Protein AF-0000000075214439 (afdb_homodimer)

Radius of gyration: 19.11 Å; Cα contacts (8 Å, |Δi|>4): 548; chains: 2; bounding box: 38×52×42 Å

Nearest PDB structures (foldseek):
  7dy2-assembly2_J  TM=7.048E-01  e=1.558E-04  Synechococcus elongatus PCC 7942 = FACHB-805
  1xmv-assembly1_A  TM=7.400E-01  e=3.328E-04  Escherichia coli
  8wve-assembly1_A  TM=7.065E-01  e=7.109E-04  Synechococcus elongatus
  3cmv-assembly2_B  TM=7.548E-01  e=2.364E-03  unclassified
  6znq-assembly2_B  TM=3.795E-01  e=2.891E-01  Bacillus subtilis subsp. subtilis str. 168

Structure (mmCIF, N/CA/C/O backbone):
data_AF-0000000075214439-model_v1
#
loop_
_entity.id
_entity.type
_entity.pdbx_description
1 polymer 'Twitching motility protein PilT'
#
loop_
_atom_site.group_PDB
_atom_site.id
_atom_site.type_symbol
_atom_site.label_atom_id
_atom_site.label_alt_id
_atom_site.label_comp_id
_atom_site.label_asym_id
_atom_site.label_entity_id
_atom_site.label_seq_id
_atom_site.pdbx_PDB_ins_code
_atom_site.Cartn_x
_atom_site.Cartn_y
_atom_site.Cartn_z
_atom_site.occupancy
_atom_site.B_iso_or_equiv
_atom_site.auth_seq_id
_atom_site.auth_comp_id
_atom_site.auth_asym_id
_atom_site.auth_atom_id
_atom_site.pdbx_PDB_model_num
ATOM 1 N N . MET A 1 1 ? -5.5 16.359 -4.652 1 95.88 1 MET A N 1
ATOM 2 C CA . MET A 1 1 ? -4.906 17.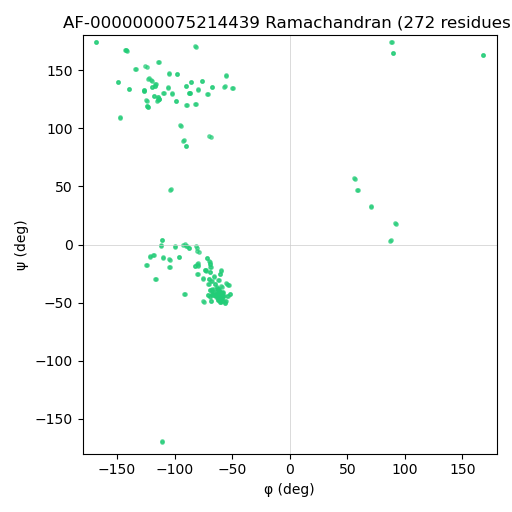516 -3.998 1 95.88 1 MET A CA 1
ATOM 3 C C . MET A 1 1 ? -3.924 17.094 -2.914 1 95.88 1 MET A C 1
ATOM 5 O O . MET A 1 1 ? -4.141 16.078 -2.236 1 95.88 1 MET A O 1
ATOM 9 N N . ILE A 1 2 ? -2.783 17.812 -2.844 1 98.75 2 ILE A N 1
ATOM 10 C CA . ILE A 1 2 ? -1.783 17.547 -1.813 1 98.75 2 ILE A CA 1
ATOM 11 C C . ILE A 1 2 ? -1.499 18.844 -1.038 1 98.75 2 ILE A C 1
ATOM 13 O O . ILE A 1 2 ? -1.108 19.844 -1.624 1 98.75 2 ILE A O 1
ATOM 17 N N . LYS A 1 3 ? -1.679 18.734 0.27 1 98.75 3 LYS A N 1
ATOM 18 C CA . LYS A 1 3 ? -1.418 19.891 1.129 1 98.75 3 LYS A CA 1
ATOM 19 C C . LYS A 1 3 ? -0.335 19.578 2.158 1 98.75 3 LYS A C 1
ATOM 21 O O . LYS A 1 3 ? -0.311 18.484 2.727 1 98.75 3 LYS A O 1
ATOM 26 N N . LEU A 1 4 ? 0.495 20.531 2.404 1 98.69 4 LEU A N 1
ATOM 27 C CA . LEU A 1 4 ? 1.59 20.391 3.359 1 98.69 4 LEU A CA 1
ATOM 28 C C . LEU A 1 4 ? 1.399 21.328 4.547 1 98.69 4 LEU A C 1
ATOM 30 O O . LEU A 1 4 ? 1.165 22.516 4.367 1 98.69 4 LEU A O 1
ATOM 34 N N . ILE A 1 5 ? 1.438 20.828 5.699 1 98.56 5 ILE A N 1
ATOM 35 C CA . ILE A 1 5 ? 1.562 21.594 6.934 1 98.56 5 ILE A CA 1
ATOM 36 C C . ILE A 1 5 ? 3.031 21.672 7.348 1 98.56 5 ILE A C 1
ATOM 38 O O . ILE A 1 5 ? 3.572 20.719 7.922 1 98.56 5 ILE A O 1
ATOM 42 N N . ILE A 1 6 ? 3.643 22.797 7.094 1 98.38 6 ILE A N 1
ATOM 43 C CA . ILE A 1 6 ? 5.086 22.969 7.219 1 98.38 6 ILE A CA 1
ATOM 44 C C . ILE A 1 6 ? 5.398 23.781 8.469 1 98.38 6 ILE A C 1
ATOM 46 O O . ILE A 1 6 ? 4.762 24.812 8.727 1 98.38 6 ILE A O 1
ATOM 50 N N . GLY A 1 7 ? 6.387 23.312 9.203 1 97.75 7 GLY A N 1
ATOM 51 C CA . GLY A 1 7 ? 6.855 24.047 10.367 1 97.75 7 GLY A CA 1
ATOM 52 C C . GLY A 1 7 ? 7.789 23.234 11.242 1 97.75 7 GLY A C 1
ATOM 53 O O . GLY A 1 7 ? 7.785 22 11.203 1 97.75 7 GLY A O 1
ATOM 54 N N . ASN A 1 8 ? 8.5 23.875 12.078 1 96.25 8 ASN A N 1
ATOM 55 C CA . ASN A 1 8 ? 9.43 23.203 12.977 1 96.25 8 ASN A CA 1
ATOM 56 C C . ASN A 1 8 ? 8.719 22.656 14.211 1 96.25 8 ASN A C 1
ATOM 58 O O . ASN A 1 8 ? 7.5 22.781 14.344 1 96.25 8 ASN A O 1
ATOM 62 N N . LYS A 1 9 ? 9.586 21.859 14.906 1 93.75 9 LYS A N 1
ATOM 63 C CA . LYS A 1 9 ? 9.062 21.297 16.156 1 93.75 9 LYS A CA 1
ATOM 64 C C . LYS A 1 9 ? 8.422 22.375 17.016 1 93.75 9 LYS A C 1
ATOM 66 O O . LYS A 1 9 ? 8.992 23.469 17.188 1 93.75 9 LYS A O 1
ATOM 71 N N . GLY A 1 10 ? 7.277 22.047 17.516 1 94.81 10 GLY A N 1
ATOM 72 C CA . GLY A 1 10 ? 6.605 22.984 18.391 1 94.81 10 GLY A CA 1
ATOM 73 C C . GLY A 1 10 ? 5.727 23.984 17.656 1 94.81 10 GLY A C 1
ATOM 74 O O . GLY A 1 10 ? 5.02 24.781 18.281 1 94.81 10 GLY A O 1
ATOM 75 N N . ALA A 1 11 ? 5.547 23.953 16.375 1 95.69 11 ALA A N 1
ATOM 76 C CA . ALA A 1 11 ? 4.82 24.938 15.562 1 95.69 11 ALA A CA 1
ATOM 77 C C . ALA A 1 11 ? 3.334 24.594 15.5 1 95.69 11 ALA A C 1
ATOM 79 O O . ALA A 1 11 ? 2.559 25.281 14.836 1 95.69 11 ALA A O 1
ATOM 80 N N . GLY A 1 12 ? 2.926 23.453 16.125 1 96.69 12 GLY A N 1
ATOM 81 C CA . GLY A 1 12 ? 1.514 23.109 16.188 1 96.69 12 GLY A CA 1
ATOM 82 C C . GLY A 1 12 ? 1.051 22.25 15.039 1 96.69 12 GLY A C 1
ATOM 83 O O . GLY A 1 12 ? -0.145 22.172 14.75 1 96.69 12 GLY A O 1
ATOM 84 N N . LYS A 1 13 ? 1.888 21.625 14.352 1 97.44 13 LYS A N 1
ATOM 85 C CA . LYS A 1 13 ? 1.558 20.812 13.172 1 97.44 13 LYS A CA 1
ATOM 86 C C . LYS A 1 13 ? 0.641 19.656 13.539 1 97.44 13 LYS A C 1
ATOM 88 O O . LYS A 1 13 ? -0.348 19.391 12.852 1 97.44 13 LYS A O 1
ATOM 93 N N . THR A 1 14 ? 1.013 18.938 14.609 1 96.38 14 THR A N 1
ATOM 94 C CA . THR A 1 14 ? 0.236 17.781 15.039 1 96.38 14 THR A CA 1
ATOM 95 C C . THR A 1 14 ? -1.191 18.188 15.398 1 96.38 14 THR A C 1
ATOM 97 O O . THR A 1 14 ? -2.15 17.531 14.984 1 96.38 14 THR A O 1
ATOM 100 N N . LYS A 1 15 ? -1.336 19.234 16.125 1 97.38 15 LYS A N 1
ATOM 101 C CA . LYS A 1 15 ? -2.666 19.719 16.484 1 97.38 15 LYS A CA 1
ATOM 102 C C . LYS A 1 15 ? -3.469 20.062 15.234 1 97.38 15 LYS A C 1
ATOM 104 O O . LYS A 1 15 ? -4.652 19.734 15.133 1 97.38 15 LYS A O 1
ATOM 109 N N . LYS A 1 16 ? -2.881 20.766 14.344 1 97.88 16 LYS A N 1
ATOM 110 C CA . LYS A 1 16 ? -3.539 21.125 13.094 1 97.88 16 LYS A CA 1
ATOM 111 C C . LYS A 1 16 ? -3.988 19.875 12.336 1 97.88 16 LYS A C 1
ATOM 113 O O . LYS A 1 16 ? -5.098 19.828 11.797 1 97.88 16 LYS A O 1
ATOM 118 N N . LEU A 1 17 ? -3.148 18.891 12.258 1 98.31 17 LEU A N 1
ATOM 119 C CA . LEU A 1 17 ? -3.494 17.656 11.57 1 98.31 17 LEU A CA 1
ATOM 120 C C . LEU A 1 17 ? -4.676 16.969 12.242 1 98.31 17 LEU A C 1
ATOM 122 O O . LEU A 1 17 ? -5.602 16.516 11.57 1 98.31 17 LEU A O 1
ATOM 126 N N . ILE A 1 18 ? -4.652 16.953 13.562 1 98.06 18 ILE A N 1
ATOM 127 C CA . ILE A 1 18 ? -5.742 16.344 14.32 1 98.06 18 ILE A CA 1
ATOM 128 C C . ILE A 1 18 ? -7.059 17.031 13.992 1 98.06 18 ILE A C 1
ATOM 130 O O . ILE A 1 18 ? -8.062 16.391 13.711 1 98.06 18 ILE A O 1
ATOM 134 N N . ASP A 1 19 ? -7.023 18.297 13.992 1 98.31 19 ASP A N 1
ATOM 135 C CA . ASP A 1 19 ? -8.219 19.062 13.664 1 98.31 19 ASP A CA 1
ATOM 136 C C . ASP A 1 19 ? -8.703 18.766 12.25 1 98.31 19 ASP A C 1
ATOM 138 O O . ASP A 1 19 ? -9.906 18.656 12.008 1 98.31 19 ASP A O 1
ATOM 142 N N . LEU A 1 20 ? -7.801 18.641 11.367 1 97.94 20 LEU A N 1
ATOM 143 C CA . LEU A 1 20 ? -8.141 18.344 9.984 1 97.94 20 LEU A CA 1
ATOM 144 C C . LEU A 1 20 ? -8.75 16.953 9.852 1 97.94 20 LEU A C 1
ATOM 146 O O . LEU A 1 20 ? -9.734 16.781 9.125 1 97.94 20 LEU A O 1
ATOM 150 N N . VAL A 1 21 ? -8.18 15.945 10.539 1 98.19 21 VAL A N 1
ATOM 151 C CA . VAL A 1 21 ? -8.734 14.594 10.523 1 98.19 21 VAL A CA 1
ATOM 152 C C . VAL A 1 21 ? -10.188 14.625 10.984 1 98.19 21 VAL A C 1
ATOM 154 O O . VAL A 1 21 ? -11.07 14.102 10.297 1 98.19 21 VAL A O 1
ATOM 157 N N . ASN A 1 22 ? -10.375 15.305 12.086 1 98.12 22 ASN A N 1
ATOM 158 C CA . ASN A 1 22 ? -11.719 15.344 12.656 1 98.12 22 ASN A CA 1
ATOM 159 C C . ASN A 1 22 ? -12.68 16.109 11.758 1 98.12 22 ASN A C 1
ATOM 161 O O . ASN A 1 22 ? -13.844 15.719 11.602 1 98.12 22 ASN A O 1
ATOM 165 N N . SER A 1 23 ? -12.234 17.141 11.172 1 98.12 23 SER A N 1
ATOM 166 C CA . SER A 1 23 ? -13.039 17.906 10.219 1 98.12 23 SER A CA 1
ATOM 167 C C . SER A 1 23 ? -13.398 17.062 9.008 1 98.12 23 SER A C 1
ATOM 169 O O . SER A 1 23 ? -14.539 17.078 8.539 1 98.12 23 SER A O 1
ATOM 171 N N . CYS A 1 24 ? -12.406 16.297 8.43 1 97.38 24 CYS A N 1
ATOM 172 C CA . CYS A 1 24 ? -12.664 15.422 7.285 1 97.38 24 CYS A CA 1
ATOM 173 C C . CYS A 1 24 ? -13.719 14.375 7.625 1 97.38 24 CYS A C 1
ATOM 175 O O . CYS A 1 24 ? -14.594 14.086 6.809 1 97.38 24 CYS A O 1
ATOM 177 N N . VAL A 1 25 ? -13.633 13.812 8.805 1 97.56 25 VAL A N 1
ATOM 178 C CA . VAL A 1 25 ? -14.578 12.797 9.258 1 97.56 25 VAL A CA 1
ATOM 179 C C . VAL A 1 25 ? -15.992 13.375 9.25 1 97.56 25 VAL A C 1
ATOM 181 O O . VAL A 1 25 ? -16.938 12.703 8.852 1 97.56 25 VAL A O 1
ATOM 184 N N . GLU A 1 26 ? -16.094 14.594 9.586 1 97.19 26 GLU A N 1
ATOM 185 C CA . GLU A 1 26 ? -17.406 15.25 9.695 1 97.19 26 GLU A CA 1
ATOM 186 C C . GLU A 1 26 ? -17.938 15.656 8.328 1 97.19 26 GLU A C 1
ATOM 188 O O . GLU A 1 26 ? -19.141 15.711 8.117 1 97.19 26 GLU A O 1
ATOM 193 N N . ASN A 1 27 ? -17.109 15.852 7.457 1 96.94 27 ASN A N 1
ATOM 194 C CA . ASN A 1 27 ? -17.547 16.547 6.25 1 96.94 27 ASN A CA 1
ATOM 195 C C . ASN A 1 27 ? -17.391 15.664 5.012 1 96.94 27 ASN A C 1
ATOM 197 O O . ASN A 1 27 ? -17.781 16.062 3.912 1 96.94 27 ASN A O 1
ATOM 201 N N . SER A 1 28 ? -16.75 14.516 5.117 1 92.19 28 SER A N 1
ATOM 202 C CA . SER A 1 28 ? -16.547 13.617 3.984 1 92.19 28 SER A CA 1
ATOM 203 C C . SER A 1 28 ? -17.484 12.414 4.062 1 92.19 28 SER A C 1
ATOM 205 O O . SER A 1 28 ? -17.797 11.938 5.156 1 92.19 28 SER A O 1
ATOM 207 N N . ASP A 1 29 ? -17.891 11.922 2.93 1 93.25 29 ASP A N 1
ATOM 208 C CA . ASP A 1 29 ? -18.734 10.727 2.861 1 93.25 29 ASP A CA 1
ATOM 209 C C . ASP A 1 29 ? -17.891 9.469 2.715 1 93.25 29 ASP A C 1
ATOM 211 O O . ASP A 1 29 ? -18.422 8.359 2.635 1 93.25 29 ASP A O 1
ATOM 215 N N . GLY A 1 30 ? -16.672 9.672 2.676 1 96.44 30 GLY A N 1
ATOM 216 C CA . GLY A 1 30 ? -15.812 8.523 2.451 1 96.44 30 GLY A CA 1
ATOM 217 C C . GLY A 1 30 ? -14.992 8.148 3.672 1 96.44 30 GLY A C 1
ATOM 218 O O . GLY A 1 30 ? -15.312 8.555 4.789 1 96.44 30 GLY A O 1
ATOM 219 N N . ASN A 1 31 ? -14.039 7.266 3.506 1 97.62 31 ASN A N 1
ATOM 220 C CA . ASN A 1 31 ? -13.164 6.785 4.574 1 97.62 31 ASN A CA 1
ATOM 221 C C . ASN A 1 31 ? -11.953 7.695 4.754 1 97.62 31 ASN A C 1
ATOM 223 O O . ASN A 1 31 ? -11.273 8.031 3.785 1 97.62 31 ASN A O 1
ATOM 227 N N . ILE A 1 32 ? -11.742 8.047 6.016 1 98.56 32 ILE A N 1
ATOM 228 C CA . ILE A 1 32 ? -10.602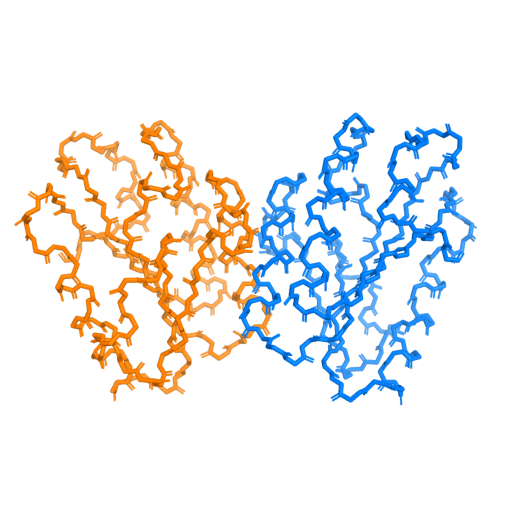 8.883 6.383 1 98.56 32 ILE A CA 1
ATOM 229 C C . ILE A 1 32 ? -9.508 8.016 7.004 1 98.56 32 ILE A C 1
ATOM 231 O O . ILE A 1 32 ? -9.781 7.203 7.895 1 98.56 32 ILE A O 1
ATOM 235 N N . VAL A 1 33 ? -8.297 8.172 6.504 1 98.62 33 VAL A N 1
ATOM 236 C CA . VAL A 1 33 ? -7.164 7.418 7.035 1 98.62 33 VAL A CA 1
ATOM 237 C C . VAL A 1 33 ? -6.133 8.375 7.621 1 98.62 33 VAL A C 1
ATOM 239 O O . VAL A 1 33 ? -5.762 9.367 6.98 1 98.62 33 VAL A O 1
ATOM 242 N N . CYS A 1 34 ? -5.75 8.148 8.789 1 98.62 34 CYS A N 1
ATOM 243 C CA . CYS A 1 34 ? -4.652 8.852 9.438 1 98.62 34 CYS A CA 1
ATOM 244 C C . CYS A 1 34 ? -3.449 7.93 9.625 1 98.62 34 CYS A C 1
ATOM 246 O O . CYS A 1 34 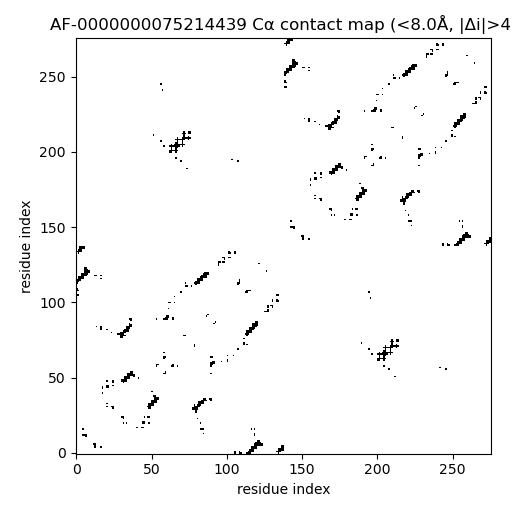? -3.586 6.816 10.133 1 98.62 34 CYS A O 1
ATOM 248 N N . ILE A 1 35 ? -2.277 8.398 9.211 1 98.69 35 ILE A N 1
ATOM 249 C CA . ILE A 1 35 ? -1.066 7.59 9.266 1 98.69 35 ILE A CA 1
ATOM 250 C C . ILE A 1 35 ? -0.026 8.273 10.148 1 98.69 35 ILE A C 1
ATOM 252 O O . ILE A 1 35 ? 0.192 9.484 10.039 1 98.69 35 ILE A O 1
ATOM 256 N N . GLU A 1 36 ? 0.577 7.551 10.945 1 97.62 36 GLU A N 1
ATOM 257 C CA . GLU A 1 36 ? 1.671 8.008 11.797 1 97.62 36 GLU A CA 1
ATOM 258 C C . GLU A 1 36 ? 2.744 6.934 11.938 1 97.62 36 GLU A C 1
ATOM 260 O O . GLU A 1 36 ? 2.537 5.785 11.539 1 97.62 36 GLU A O 1
ATOM 265 N N . LYS A 1 37 ? 3.895 7.297 12.461 1 95.25 37 LYS A N 1
ATOM 266 C CA . LYS A 1 37 ? 4.957 6.316 12.664 1 95.25 37 LYS A CA 1
ATOM 267 C C . LYS A 1 37 ? 4.648 5.414 13.859 1 95.25 37 LYS A C 1
ATOM 269 O O . LYS A 1 37 ? 4.719 4.191 13.75 1 95.25 37 LYS A O 1
ATOM 274 N N . GLU A 1 38 ? 4.293 6.012 14.984 1 90.62 38 GLU A N 1
ATOM 275 C CA . GLU A 1 38 ? 3.889 5.352 16.219 1 90.62 38 GLU A CA 1
ATOM 276 C C . GLU A 1 38 ? 2.514 5.828 16.672 1 90.62 38 GLU A C 1
ATOM 278 O O . GLU A 1 38 ? 2.08 6.926 16.312 1 90.62 38 GLU A O 1
ATOM 283 N N . PRO A 1 39 ? 1.856 4.906 17.391 1 88.81 39 PRO A N 1
ATOM 284 C CA . PRO A 1 39 ? 0.489 5.246 17.797 1 88.81 39 PRO A CA 1
ATOM 285 C C . PRO A 1 39 ? 0.438 6.367 18.828 1 88.81 39 PRO A C 1
ATOM 287 O O . PRO A 1 39 ? 0.483 6.098 20.031 1 88.81 39 PRO A O 1
ATOM 290 N N . LYS A 1 40 ? 0.314 7.523 18.469 1 90.81 40 LYS A N 1
ATOM 291 C CA . LYS A 1 40 ? 0.322 8.648 19.406 1 90.81 40 LYS A CA 1
ATOM 292 C C . LYS A 1 40 ? -0.973 9.445 19.312 1 90.81 40 LYS A C 1
ATOM 294 O O . LYS A 1 40 ? -1.267 10.266 20.188 1 90.81 40 LYS A O 1
ATOM 299 N N . LEU A 1 41 ? -1.763 9.172 18.328 1 93.69 41 LEU A N 1
ATOM 300 C CA . LEU A 1 41 ? -2.906 10.047 18.078 1 93.69 41 LEU A CA 1
ATOM 301 C C . LEU A 1 41 ? -4.215 9.328 18.406 1 93.69 41 LEU A C 1
ATOM 303 O O . LEU A 1 41 ? -5.297 9.883 18.188 1 93.69 41 LEU A O 1
ATOM 307 N N . THR A 1 42 ? -4.211 8.141 18.906 1 89.88 42 THR A N 1
ATOM 308 C CA . THR A 1 42 ? -5.348 7.242 19.094 1 89.88 42 THR A CA 1
ATOM 309 C C . THR A 1 42 ? -6.465 7.938 19.859 1 89.88 42 THR A C 1
ATOM 311 O O . THR A 1 42 ? -7.637 7.844 19.484 1 89.88 42 THR A O 1
ATOM 314 N N . TYR A 1 43 ? -6.105 8.742 20.734 1 93.5 43 TYR A N 1
ATOM 315 C CA . TYR A 1 43 ? -7.113 9.336 21.609 1 93.5 43 TYR A CA 1
ATOM 316 C C . TYR A 1 43 ? -7.473 10.742 21.125 1 93.5 43 TYR A C 1
ATOM 318 O O . TYR A 1 43 ? -8.383 11.375 21.672 1 93.5 43 TYR A O 1
ATOM 326 N N . ASP A 1 44 ? -6.852 11.172 20.109 1 96.44 44 ASP A N 1
ATOM 327 C CA . ASP A 1 44 ? -7.02 12.555 19.672 1 96.44 44 ASP A CA 1
ATOM 328 C C . ASP A 1 44 ? -7.906 12.641 18.438 1 96.44 44 ASP A C 1
ATOM 330 O O . ASP A 1 44 ? -8.445 13.703 18.125 1 96.44 44 ASP A O 1
ATOM 334 N N . ILE A 1 45 ? -8.008 11.484 17.766 1 96.56 45 ILE A N 1
ATOM 335 C CA . ILE A 1 45 ? -8.766 11.555 16.516 1 96.56 45 ILE A CA 1
ATOM 336 C C . ILE A 1 45 ? -10.047 10.734 16.641 1 96.56 45 ILE A C 1
ATOM 338 O O . ILE A 1 45 ? -10.141 9.836 17.484 1 96.56 45 ILE A O 1
ATOM 342 N N . SER A 1 46 ? -11.039 11.055 15.836 1 96.25 46 SER A N 1
ATOM 343 C CA . SER A 1 46 ? -12.312 10.336 15.781 1 96.25 46 SER A CA 1
ATOM 344 C C . SER A 1 46 ? -12.102 8.852 15.523 1 96.25 46 SER A C 1
ATOM 346 O O . SER A 1 46 ? -11.258 8.469 14.711 1 96.25 46 SER A O 1
ATOM 348 N N . SER A 1 47 ? -12.938 8.031 16.109 1 95.19 47 SER A N 1
ATOM 349 C CA . SER A 1 47 ? -12.875 6.586 15.922 1 95.19 47 SER A CA 1
ATOM 350 C C . SER A 1 47 ? -13.336 6.191 14.523 1 95.19 47 SER A C 1
ATOM 352 O O . SER A 1 47 ? -13.125 5.055 14.086 1 95.19 47 SER A O 1
ATOM 354 N N . LYS A 1 48 ? -13.906 7.152 13.867 1 96.38 48 LYS A N 1
ATOM 355 C CA . LYS A 1 48 ? -14.383 6.883 12.516 1 96.38 48 LYS A CA 1
ATOM 356 C C . LYS A 1 48 ? -13.234 6.949 11.508 1 96.38 48 LYS A C 1
ATOM 358 O O . LYS A 1 48 ? -13.383 6.516 10.367 1 96.38 48 LYS A O 1
ATOM 363 N N . ALA A 1 49 ? -12.164 7.523 11.898 1 97.38 49 ALA A N 1
ATOM 364 C CA . ALA A 1 49 ? -10.969 7.504 11.055 1 97.38 49 ALA A CA 1
ATOM 365 C C . ALA A 1 49 ? -10.156 6.23 11.289 1 97.38 49 ALA A C 1
ATOM 367 O O . ALA A 1 49 ? -10.062 5.746 12.422 1 97.38 49 ALA A O 1
ATOM 368 N N . ARG A 1 50 ? -9.68 5.727 10.297 1 96.94 50 ARG A N 1
ATOM 369 C CA . ARG A 1 50 ? -8.758 4.605 10.445 1 96.94 50 ARG A CA 1
ATOM 370 C C . ARG A 1 50 ? -7.352 5.094 10.758 1 96.94 50 ARG A C 1
ATOM 372 O O . ARG A 1 50 ? -6.773 5.875 10 1 96.94 50 ARG A O 1
ATOM 379 N N . LEU A 1 51 ? -6.879 4.652 11.867 1 97.19 51 LEU A N 1
ATOM 380 C CA . LEU A 1 51 ? -5.531 5.012 12.281 1 97.19 51 LEU A CA 1
ATOM 381 C C . LEU A 1 51 ? -4.543 3.898 11.961 1 97.19 51 LEU A C 1
ATOM 383 O O . LEU A 1 51 ? -4.73 2.754 12.383 1 97.19 51 LEU A O 1
ATOM 387 N N . LEU A 1 52 ? -3.475 4.23 11.188 1 97.44 52 LEU A N 1
ATOM 388 C CA . LEU A 1 52 ? -2.471 3.252 10.781 1 97.44 52 LEU A CA 1
ATOM 389 C C . LEU A 1 52 ? -1.079 3.682 11.234 1 97.44 52 LEU A C 1
ATOM 391 O O . LEU A 1 52 ? -0.737 4.863 11.172 1 97.44 52 LEU A O 1
ATOM 395 N N . GLU A 1 53 ? -0.294 2.689 11.617 1 96.88 53 GLU A N 1
ATOM 396 C CA . GLU A 1 53 ? 1.084 2.922 12.039 1 96.88 53 GLU A CA 1
ATOM 397 C C . GLU A 1 53 ? 2.072 2.275 11.078 1 96.88 53 GLU A C 1
ATOM 399 O O . GLU A 1 53 ? 2.064 1.055 10.898 1 96.88 53 GLU A O 1
ATOM 404 N N . THR A 1 54 ? 3.018 3.043 10.539 1 97.69 54 THR A N 1
ATOM 405 C CA . THR A 1 54 ? 3.928 2.531 9.523 1 97.69 54 THR A CA 1
ATOM 406 C C . THR A 1 54 ? 4.902 1.525 10.125 1 97.69 54 THR A C 1
ATOM 408 O O . THR A 1 54 ? 5.312 0.572 9.453 1 97.69 54 THR A O 1
ATOM 411 N N . GLU A 1 55 ? 5.223 1.684 11.375 1 95.62 55 GLU A N 1
ATOM 412 C CA . GLU A 1 55 ? 6.156 0.771 12.031 1 95.62 55 GLU A CA 1
ATOM 413 C C . GLU A 1 55 ? 5.578 -0.64 12.117 1 95.62 55 GLU A C 1
ATOM 415 O O . GLU A 1 55 ? 6.312 -1.623 12 1 95.62 55 GLU A O 1
ATOM 420 N N . THR A 1 56 ? 4.309 -0.757 12.281 1 94.88 56 THR A N 1
ATOM 421 C CA . THR A 1 56 ? 3.635 -2.051 12.344 1 94.88 56 THR A CA 1
ATOM 422 C C . THR A 1 56 ? 3.832 -2.828 11.047 1 94.88 56 THR A C 1
ATOM 424 O O . THR A 1 56 ? 3.916 -4.059 11.062 1 94.88 56 THR A O 1
ATOM 427 N N . TYR A 1 57 ? 4.066 -2.125 9.992 1 96.75 57 TYR A N 1
ATOM 428 C CA . TYR A 1 57 ? 4.137 -2.756 8.68 1 96.75 57 TYR A CA 1
ATOM 429 C C . TYR A 1 57 ? 5.559 -2.715 8.133 1 96.75 57 TYR A C 1
ATOM 431 O O . TYR A 1 57 ? 5.797 -3.092 6.98 1 96.75 57 TYR A O 1
ATOM 439 N N . GLY A 1 58 ? 6.453 -2.131 8.875 1 96.5 58 GLY A N 1
ATOM 440 C CA . GLY A 1 58 ? 7.832 -2.055 8.414 1 96.5 58 GLY A CA 1
ATOM 441 C C . GLY A 1 58 ? 8.023 -1.099 7.254 1 96.5 58 GLY A C 1
ATOM 442 O O . GLY A 1 58 ? 8.828 -1.356 6.359 1 96.5 58 GLY A O 1
ATOM 443 N N . ILE A 1 59 ? 7.254 -0.057 7.207 1 98.12 59 ILE A N 1
ATOM 444 C CA . ILE A 1 59 ? 7.316 0.911 6.117 1 98.12 59 ILE A CA 1
ATOM 445 C C . ILE A 1 59 ? 8.328 2.006 6.457 1 98.12 59 ILE A C 1
ATOM 447 O O . ILE A 1 59 ? 8.156 2.729 7.445 1 98.12 59 ILE A O 1
ATOM 451 N N . ASN A 1 60 ? 9.312 2.107 5.621 1 96.88 60 ASN A N 1
ATOM 452 C CA . ASN A 1 60 ? 10.32 3.152 5.758 1 96.88 60 ASN A CA 1
ATOM 453 C C . ASN A 1 60 ? 10.883 3.568 4.402 1 96.88 60 ASN A C 1
ATOM 455 O O . ASN A 1 60 ? 11.07 2.729 3.52 1 96.88 60 ASN A O 1
ATOM 459 N N . GLY A 1 61 ? 11.086 4.891 4.285 1 97.38 61 GLY A N 1
ATOM 460 C CA . GLY A 1 61 ? 11.625 5.414 3.041 1 97.38 61 GLY A CA 1
ATOM 461 C C . GLY A 1 61 ? 10.555 5.777 2.031 1 97.38 61 GLY A C 1
ATOM 462 O O . GLY A 1 61 ? 9.414 5.324 2.141 1 97.38 61 GLY A O 1
ATOM 463 N N . HIS A 1 62 ? 10.992 6.543 1.03 1 97.81 62 HIS A N 1
ATOM 464 C CA . HIS A 1 62 ? 10.047 7.156 0.099 1 97.81 62 HIS A CA 1
ATOM 465 C C . HIS A 1 62 ? 9.352 6.102 -0.756 1 97.81 62 HIS A C 1
ATOM 467 O O . HIS A 1 62 ? 8.133 6.145 -0.929 1 97.81 62 HIS A O 1
ATOM 473 N N . LYS A 1 63 ? 10.102 5.113 -1.248 1 97.5 63 LYS A N 1
ATOM 474 C CA . LYS A 1 63 ? 9.531 4.141 -2.18 1 97.5 63 LYS A CA 1
ATOM 475 C C . LYS A 1 63 ? 8.508 3.25 -1.49 1 97.5 63 LYS A C 1
ATOM 477 O O . LYS A 1 63 ? 7.391 3.086 -1.983 1 97.5 63 LYS A O 1
ATOM 482 N N . ALA A 1 64 ? 8.938 2.721 -0.325 1 98.31 64 ALA A N 1
ATOM 483 C CA . ALA A 1 64 ? 8.016 1.858 0.415 1 98.31 64 ALA A CA 1
ATOM 484 C C . ALA A 1 64 ? 6.777 2.627 0.856 1 98.31 64 ALA A C 1
ATOM 486 O O . ALA A 1 64 ? 5.664 2.1 0.812 1 98.31 64 ALA A O 1
ATOM 487 N N . PHE A 1 65 ? 6.973 3.852 1.213 1 98.88 65 PHE A N 1
ATOM 488 C CA . PHE A 1 65 ? 5.855 4.656 1.698 1 98.88 65 PHE A CA 1
ATOM 489 C C . PHE A 1 65 ? 4.906 5.004 0.559 1 98.88 65 PHE A C 1
ATOM 491 O O . PHE A 1 65 ? 3.686 4.941 0.722 1 98.88 65 PHE A O 1
ATOM 498 N N . TYR A 1 66 ? 5.484 5.375 -0.539 1 98.81 66 TYR A N 1
ATOM 499 C CA . TYR A 1 66 ? 4.617 5.594 -1.69 1 98.81 66 TYR A CA 1
ATOM 500 C C . TYR A 1 66 ? 3.787 4.355 -1.995 1 98.81 66 TYR A C 1
ATOM 502 O O . TYR A 1 66 ? 2.572 4.445 -2.193 1 98.81 66 TYR A O 1
ATOM 510 N N . GLY A 1 67 ? 4.465 3.227 -2.086 1 98.81 67 GLY A N 1
ATOM 511 C CA . GLY A 1 67 ? 3.732 1.989 -2.299 1 98.81 67 GLY A CA 1
ATOM 512 C C . GLY A 1 67 ? 2.605 1.784 -1.304 1 98.81 67 GLY A C 1
ATOM 513 O O . GLY A 1 67 ? 1.504 1.379 -1.68 1 98.81 67 GLY A O 1
ATOM 514 N N . PHE A 1 68 ? 2.891 2.082 -0.058 1 98.88 68 PHE A N 1
ATOM 515 C CA . PHE A 1 68 ? 1.923 1.917 1.021 1 98.88 68 PHE A CA 1
ATOM 516 C C . PHE A 1 68 ? 0.687 2.775 0.776 1 98.88 68 PHE A C 1
ATOM 518 O O . PHE A 1 68 ? -0.441 2.283 0.853 1 98.88 68 PHE A O 1
ATOM 525 N N . LEU A 1 69 ? 0.902 3.988 0.431 1 98.88 69 LEU A N 1
ATOM 526 C CA . LEU A 1 69 ? -0.201 4.902 0.154 1 98.88 69 LEU A CA 1
ATOM 527 C C . LEU A 1 69 ? -0.986 4.449 -1.072 1 98.88 69 LEU A C 1
ATOM 529 O O . LEU A 1 69 ? -2.219 4.461 -1.063 1 98.88 69 LEU A O 1
ATOM 533 N N . ALA A 1 70 ? -0.249 4.043 -2.104 1 98.75 70 ALA A N 1
ATOM 534 C CA . ALA A 1 70 ? -0.902 3.543 -3.311 1 98.75 70 ALA A CA 1
ATOM 535 C C . ALA A 1 70 ? -1.726 2.293 -3.012 1 98.75 70 ALA A C 1
ATOM 537 O O . ALA A 1 70 ? -2.826 2.125 -3.541 1 98.75 70 ALA A O 1
ATOM 538 N N . GLY A 1 71 ? -1.212 1.428 -2.141 1 98.75 71 GLY A N 1
ATOM 539 C CA . GLY A 1 71 ? -1.943 0.239 -1.729 1 98.75 71 GLY A CA 1
ATOM 540 C C . GLY A 1 71 ? -3.236 0.556 -1.001 1 98.75 71 GLY A C 1
ATOM 541 O O . GLY A 1 71 ? -4.266 -0.074 -1.251 1 98.75 71 GLY A O 1
ATOM 542 N N . ILE A 1 72 ? -3.178 1.489 -0.119 1 98.62 72 ILE A N 1
ATOM 543 C CA . ILE A 1 72 ? -4.367 1.91 0.609 1 98.62 72 ILE A CA 1
ATOM 544 C C . ILE A 1 72 ? -5.426 2.404 -0.374 1 98.62 72 ILE A C 1
ATOM 546 O O . ILE A 1 72 ? -6.59 2.002 -0.299 1 98.62 72 ILE A O 1
ATOM 550 N N . CYS A 1 73 ? -5.043 3.205 -1.349 1 98.25 73 CYS A N 1
ATOM 551 C CA . CYS A 1 73 ? -5.965 3.742 -2.342 1 98.25 73 CYS A CA 1
ATOM 552 C C . CYS A 1 73 ? -6.535 2.631 -3.215 1 98.25 73 CYS A C 1
ATOM 554 O O . CYS A 1 73 ? -7.73 2.617 -3.51 1 98.25 73 CYS A O 1
ATOM 556 N N . ALA A 1 74 ? -5.703 1.718 -3.605 1 97.31 74 ALA A N 1
ATOM 557 C CA . ALA A 1 74 ? -6.109 0.636 -4.5 1 97.31 74 ALA A CA 1
ATOM 558 C C . ALA A 1 74 ? -7.027 -0.35 -3.783 1 97.31 74 ALA A C 1
ATOM 560 O O . ALA A 1 74 ? -7.961 -0.891 -4.387 1 97.31 74 ALA A O 1
ATOM 561 N N . GLY A 1 75 ? -6.793 -0.545 -2.488 1 95.88 75 GLY A N 1
ATOM 562 C CA . GLY A 1 75 ? -7.496 -1.566 -1.73 1 95.88 75 GLY A CA 1
ATOM 563 C C . GLY A 1 75 ? -8.867 -1.116 -1.253 1 95.88 75 GLY A C 1
ATOM 564 O O . GLY A 1 75 ? -9.695 -1.94 -0.86 1 95.88 75 GLY A O 1
ATOM 565 N N . ASN A 1 76 ? -9.086 0.146 -1.234 1 95 76 ASN A N 1
ATOM 566 C CA . ASN A 1 76 ? -10.344 0.719 -0.759 1 95 76 ASN A CA 1
ATOM 567 C C . ASN A 1 76 ? -10.695 1.998 -1.514 1 95 76 ASN A C 1
ATOM 569 O O . ASN A 1 76 ? -10.164 3.068 -1.215 1 95 76 ASN A O 1
ATOM 573 N N . TYR A 1 77 ? -11.664 1.912 -2.311 1 94.31 77 TYR A N 1
ATOM 574 C CA . TYR A 1 77 ? -12.023 3.025 -3.184 1 94.31 77 TYR A CA 1
ATOM 575 C C . TYR A 1 77 ? -12.812 4.082 -2.424 1 94.31 77 TYR A C 1
ATOM 577 O O . TYR A 1 77 ? -13.07 5.172 -2.945 1 94.31 77 TYR A O 1
ATOM 585 N N . ASP A 1 78 ? -13.148 3.785 -1.184 1 96.19 78 ASP A N 1
ATOM 586 C CA . ASP A 1 78 ? -13.945 4.73 -0.405 1 96.19 78 ASP A CA 1
ATOM 587 C C . ASP A 1 78 ? -13.047 5.707 0.355 1 96.19 78 ASP A C 1
ATOM 589 O O . ASP A 1 78 ? -13.539 6.617 1.022 1 96.19 78 ASP A O 1
ATOM 593 N N . VAL A 1 79 ? -11.805 5.527 0.215 1 97.81 79 VAL A N 1
ATOM 594 C CA . VAL A 1 79 ? -10.898 6.469 0.87 1 97.81 79 VAL A CA 1
ATOM 595 C C . VAL A 1 79 ? -10.945 7.816 0.155 1 97.81 79 VAL A C 1
ATOM 597 O O . VAL A 1 79 ? -10.828 7.883 -1.07 1 97.81 79 VAL A O 1
ATOM 600 N N . THR A 1 80 ? -11.133 8.844 0.91 1 98.31 80 THR A N 1
ATOM 601 C CA . THR A 1 80 ? -11.211 10.172 0.311 1 98.31 80 THR A CA 1
ATOM 602 C C . THR A 1 80 ? -10.055 11.055 0.79 1 98.31 80 THR A C 1
ATOM 604 O O . THR A 1 80 ? -9.633 11.969 0.083 1 98.31 80 THR A O 1
ATOM 607 N N . ASP A 1 81 ? -9.578 10.781 2.045 1 98.75 81 ASP A N 1
ATOM 608 C CA . ASP A 1 81 ? -8.531 11.609 2.646 1 98.75 81 ASP A CA 1
ATOM 609 C C . ASP A 1 81 ? -7.52 10.742 3.4 1 98.75 81 ASP A C 1
ATOM 611 O O . ASP A 1 81 ? -7.902 9.836 4.141 1 98.75 81 ASP A O 1
ATOM 615 N N . ILE A 1 82 ? -6.273 11.016 3.18 1 98.88 82 ILE A N 1
ATOM 616 C CA . ILE A 1 82 ? -5.184 10.414 3.936 1 98.88 82 ILE A CA 1
ATOM 617 C C . ILE A 1 82 ? -4.32 11.508 4.559 1 98.88 82 ILE A C 1
ATOM 619 O O . ILE A 1 82 ? -3.797 12.375 3.85 1 98.88 82 ILE A O 1
ATOM 623 N N . LEU A 1 83 ? -4.227 11.539 5.848 1 98.88 83 LEU A N 1
ATOM 624 C CA . LEU A 1 83 ? -3.465 12.531 6.598 1 98.88 83 LEU A CA 1
ATOM 625 C C . LEU A 1 83 ? -2.281 11.883 7.305 1 98.88 83 LEU A C 1
ATOM 627 O O . LEU A 1 83 ? -2.451 10.922 8.055 1 98.88 83 LEU A O 1
ATOM 631 N N . ILE A 1 84 ? -1.118 12.406 7.051 1 98.75 84 ILE A N 1
ATOM 632 C CA . ILE A 1 84 ? 0.119 11.789 7.52 1 98.75 84 ILE A CA 1
ATOM 633 C C . ILE A 1 84 ? 0.804 12.711 8.531 1 98.75 84 ILE A C 1
ATOM 635 O O . ILE A 1 84 ? 1.121 13.859 8.219 1 98.75 84 ILE A O 1
ATOM 639 N N . ASP A 1 85 ? 1.039 12.188 9.656 1 98.06 85 ASP A N 1
ATOM 640 C CA . ASP A 1 85 ? 1.823 12.922 10.648 1 98.06 85 ASP A CA 1
ATOM 641 C C . ASP A 1 85 ? 3.283 12.469 10.633 1 98.06 85 ASP A C 1
ATOM 643 O O . ASP A 1 85 ? 3.576 11.305 10.367 1 98.06 85 ASP A O 1
ATOM 647 N N . ALA A 1 86 ? 4.164 13.383 10.898 1 95.81 86 ALA A N 1
ATOM 648 C CA . ALA A 1 86 ? 5.594 13.148 11.07 1 95.81 86 ALA A CA 1
ATOM 649 C C . ALA A 1 86 ? 6.195 12.461 9.844 1 95.81 86 ALA A C 1
ATOM 651 O O . ALA A 1 86 ? 6.879 11.445 9.969 1 95.81 86 ALA A O 1
ATOM 652 N N . THR A 1 87 ? 6.066 13.023 8.711 1 97.69 87 THR A N 1
ATOM 653 C CA . THR A 1 87 ? 6.453 12.484 7.414 1 97.69 87 THR A CA 1
ATOM 654 C C . THR A 1 87 ? 7.945 12.156 7.387 1 97.69 87 THR A C 1
ATOM 656 O O . THR A 1 87 ? 8.344 11.062 6.977 1 97.69 87 THR A O 1
ATOM 659 N N . PHE A 1 88 ? 8.703 13.023 7.965 1 97.81 88 PHE A N 1
ATOM 660 C CA . PHE A 1 88 ? 10.148 12.844 7.879 1 97.81 88 PHE A CA 1
ATOM 661 C C . PHE A 1 88 ? 10.602 11.695 8.766 1 97.81 88 PHE A C 1
ATOM 663 O O . PHE A 1 88 ? 11.672 11.109 8.547 1 97.81 88 PHE A O 1
ATOM 670 N N . LYS A 1 89 ? 9.836 11.359 9.742 1 96.88 89 LYS A N 1
ATOM 671 C CA . LYS A 1 89 ? 10.156 10.18 10.531 1 96.88 89 LYS A CA 1
ATOM 672 C C . LYS A 1 89 ? 9.875 8.898 9.742 1 96.88 89 LYS A C 1
ATOM 674 O O . LYS A 1 89 ? 10.445 7.848 10.039 1 96.88 89 LYS A O 1
ATOM 679 N N . ILE A 1 90 ? 9.039 8.984 8.773 1 97.94 90 ILE A N 1
ATOM 680 C CA . ILE A 1 90 ? 8.648 7.824 7.977 1 97.94 90 ILE A CA 1
ATOM 681 C C . ILE A 1 90 ? 9.57 7.691 6.77 1 97.94 90 ILE A C 1
ATOM 683 O O . ILE A 1 90 ? 10.094 6.605 6.496 1 97.94 90 ILE A O 1
ATOM 687 N N . VAL A 1 91 ? 9.898 8.836 6.086 1 97.69 91 VAL A N 1
ATOM 688 C CA . VAL A 1 91 ? 10.562 8.703 4.793 1 97.69 91 VAL A CA 1
ATOM 689 C C . VAL A 1 91 ? 12.016 9.164 4.906 1 97.69 91 VAL A C 1
ATOM 691 O O . VAL A 1 91 ? 12.812 8.945 3.996 1 97.69 91 VAL A O 1
ATOM 694 N N . GLY A 1 92 ? 12.391 9.797 5.988 1 96.06 92 GLY A N 1
ATOM 695 C CA . GLY A 1 92 ? 13.711 10.391 6.141 1 96.06 92 GLY A CA 1
ATOM 696 C C . GLY A 1 92 ? 13.781 11.82 5.641 1 96.06 92 GLY A C 1
ATOM 697 O O . GLY A 1 92 ? 12.82 12.328 5.059 1 96.06 92 GLY A O 1
ATOM 698 N N . ARG A 1 93 ? 14.945 12.508 5.84 1 96 93 ARG A N 1
ATOM 699 C CA . ARG A 1 93 ? 15.133 13.914 5.488 1 96 93 ARG A CA 1
ATOM 700 C C . ARG A 1 93 ? 15.969 14.055 4.215 1 96 93 ARG A C 1
ATOM 702 O O . ARG A 1 93 ? 16.891 14.859 4.16 1 96 93 ARG A O 1
ATOM 709 N N . GLU A 1 94 ? 15.664 13.32 3.234 1 96.94 94 GLU A N 1
ATOM 710 C CA . GLU A 1 94 ? 16.312 13.445 1.933 1 96.94 94 GLU A CA 1
ATOM 711 C C . GLU A 1 94 ? 15.547 14.391 1.019 1 96.94 94 GLU A C 1
ATOM 713 O O . GLU A 1 94 ? 14.781 13.945 0.161 1 96.94 94 GLU A O 1
ATOM 718 N N . TYR A 1 95 ? 15.883 15.578 1.075 1 97.56 95 TYR A N 1
ATOM 719 C CA . TYR A 1 95 ? 15.156 16.641 0.389 1 97.56 95 TYR A CA 1
ATOM 720 C C . TYR A 1 95 ? 15.18 16.438 -1.12 1 97.56 95 TYR A C 1
ATOM 722 O O . TYR A 1 95 ? 14.211 16.75 -1.813 1 97.56 95 TYR A O 1
ATOM 730 N N . GLU A 1 96 ? 16.281 15.82 -1.566 1 97 96 GLU A N 1
ATOM 731 C CA . GLU A 1 96 ? 16.453 15.656 -3.004 1 97 96 GLU A CA 1
ATOM 732 C C . GLU A 1 96 ? 15.469 14.648 -3.574 1 97 96 GLU A C 1
ATOM 734 O O . GLU A 1 96 ? 15.211 14.633 -4.781 1 97 96 GLU A O 1
ATOM 739 N N . LYS A 1 97 ? 14.82 13.867 -2.77 1 97.62 97 LYS A N 1
ATOM 740 C CA . LYS A 1 97 ? 13.891 12.844 -3.217 1 97.62 97 LYS A CA 1
ATOM 741 C C . LYS A 1 97 ? 12.453 13.352 -3.188 1 97.62 97 LYS A C 1
ATOM 743 O O . LYS A 1 97 ? 11.555 12.742 -3.773 1 97.62 97 LYS A O 1
ATOM 748 N N . LEU A 1 98 ? 12.203 14.492 -2.6 1 98.12 98 LEU A N 1
ATOM 749 C CA . LEU A 1 98 ? 10.844 14.977 -2.344 1 98.12 98 LEU A CA 1
ATOM 750 C C . LEU A 1 98 ? 10.148 15.352 -3.646 1 98.12 98 LEU A C 1
ATOM 752 O O . LEU A 1 98 ? 8.969 15.055 -3.828 1 98.12 98 LEU A O 1
ATOM 756 N N . PRO A 1 99 ? 10.875 15.953 -4.57 1 98.31 99 PRO A N 1
ATOM 757 C CA . PRO A 1 99 ? 10.172 16.312 -5.801 1 98.31 99 PRO A CA 1
ATOM 758 C C . PRO A 1 99 ? 9.594 15.102 -6.531 1 98.31 99 PRO A C 1
ATOM 760 O O . PRO A 1 99 ? 8.43 15.117 -6.934 1 98.31 99 PRO A O 1
ATOM 763 N N . GLN A 1 100 ? 10.391 14.094 -6.688 1 98.06 100 GLN A N 1
ATOM 764 C CA . GLN A 1 100 ? 9.898 12.883 -7.34 1 98.06 100 GLN A CA 1
ATOM 765 C C . GLN A 1 100 ? 8.781 12.234 -6.531 1 98.06 100 GLN A C 1
ATOM 767 O O . GLN A 1 100 ? 7.797 11.75 -7.098 1 98.06 100 GLN A O 1
ATOM 772 N N . PHE A 1 101 ? 8.914 12.219 -5.281 1 98.38 101 PHE A N 1
ATOM 773 C CA . PHE A 1 101 ? 7.91 11.633 -4.398 1 98.38 101 PHE A CA 1
ATOM 774 C C . PHE A 1 101 ? 6.566 12.328 -4.578 1 98.38 101 PHE A C 1
ATOM 776 O O . PHE A 1 101 ? 5.547 11.664 -4.801 1 98.38 101 PHE A O 1
ATOM 783 N N . PHE A 1 102 ? 6.562 13.68 -4.547 1 98.62 102 PHE A N 1
ATOM 784 C CA . PHE A 1 102 ? 5.312 14.422 -4.625 1 98.62 102 PHE A CA 1
ATOM 785 C C . PHE A 1 102 ? 4.766 14.414 -6.047 1 98.62 102 PHE A C 1
ATOM 787 O O . PHE A 1 102 ? 3.549 14.469 -6.246 1 98.62 102 PHE A O 1
ATOM 794 N N . GLU A 1 103 ? 5.645 14.32 -7.023 1 98.5 103 GLU A N 1
ATOM 795 C CA . GLU A 1 103 ? 5.168 14.133 -8.391 1 98.5 103 GLU A CA 1
ATOM 796 C C . GLU A 1 103 ? 4.367 12.844 -8.523 1 98.5 103 GLU A C 1
ATOM 798 O O . GLU A 1 103 ? 3.252 12.852 -9.047 1 98.5 103 GLU A O 1
ATOM 803 N N . MET A 1 104 ? 4.934 11.75 -8.023 1 98.19 104 MET A N 1
ATOM 804 C CA . MET A 1 104 ? 4.246 10.461 -8.062 1 98.19 104 MET A CA 1
ATOM 805 C C . MET A 1 104 ? 2.941 10.516 -7.273 1 98.19 104 MET A C 1
ATOM 807 O O . MET A 1 104 ? 1.914 10.008 -7.73 1 98.19 104 MET A O 1
ATOM 811 N N . LEU A 1 105 ? 3.002 11.195 -6.172 1 98.69 105 LEU A N 1
ATOM 812 C CA . LEU A 1 105 ? 1.827 11.297 -5.312 1 98.69 105 LEU A CA 1
ATOM 813 C C . LEU A 1 105 ? 0.732 12.117 -5.984 1 98.69 105 LEU A C 1
ATOM 815 O O . LEU A 1 105 ? -0.456 11.836 -5.812 1 98.69 105 LEU A O 1
ATOM 819 N N . SER A 1 106 ? 1.134 13.141 -6.652 1 98.5 106 SER A N 1
ATOM 820 C CA . SER A 1 106 ? 0.153 13.938 -7.387 1 98.5 106 SER A CA 1
ATOM 821 C C . SER A 1 106 ? -0.588 13.086 -8.414 1 98.5 106 SER A C 1
ATOM 823 O O . SER A 1 106 ? -1.808 13.203 -8.555 1 98.5 106 SER A O 1
ATOM 825 N N . GLY A 1 107 ? 0.127 12.211 -9.133 1 97.94 107 GLY A N 1
ATOM 826 C CA . GLY A 1 107 ? -0.514 11.266 -10.031 1 97.94 107 GLY A CA 1
ATOM 827 C C . GLY A 1 107 ? -1.474 10.328 -9.32 1 97.94 107 GLY A C 1
ATOM 828 O O . GLY A 1 107 ? -2.578 10.078 -9.812 1 97.94 107 GLY A O 1
ATOM 829 N N . LEU A 1 108 ? -1.099 9.828 -8.234 1 98.44 108 LEU A N 1
ATOM 830 C CA . LEU A 1 108 ? -1.935 8.938 -7.434 1 98.44 108 LEU A CA 1
ATOM 831 C C . LEU A 1 108 ? -3.195 9.656 -6.961 1 98.44 108 LEU A C 1
ATOM 833 O O . LEU A 1 108 ? -4.293 9.094 -7.031 1 98.44 108 LEU A O 1
ATOM 837 N N . SER A 1 109 ? -2.982 10.859 -6.438 1 98.5 109 SER A N 1
ATOM 838 C CA . SER A 1 109 ? -4.105 11.664 -5.965 1 98.5 109 SER A CA 1
ATOM 839 C C . SER A 1 109 ? -5.164 11.836 -7.051 1 98.5 109 SER A C 1
ATOM 841 O O . SER A 1 109 ? -6.355 11.648 -6.801 1 98.5 109 SER A O 1
ATOM 843 N N . GLU A 1 110 ? -4.75 12.117 -8.234 1 97.25 110 GLU A N 1
ATOM 844 C CA . GLU A 1 110 ? -5.656 12.312 -9.359 1 97.25 110 GLU A CA 1
ATOM 845 C C . GLU A 1 110 ? -6.324 11 -9.766 1 97.25 110 GLU A C 1
ATOM 847 O O . GLU A 1 110 ? -7.543 10.953 -9.945 1 97.25 110 GLU A O 1
ATOM 852 N N . ALA A 1 111 ? -5.59 9.977 -9.852 1 95.56 111 ALA A N 1
ATOM 853 C CA . ALA A 1 111 ? -6.094 8.688 -10.32 1 95.56 111 ALA A CA 1
ATOM 854 C C . ALA A 1 111 ? -7.082 8.086 -9.328 1 95.56 111 ALA A C 1
ATOM 856 O O . ALA A 1 111 ? -8.023 7.395 -9.719 1 95.56 111 ALA A O 1
ATOM 857 N N . SER A 1 112 ? -6.895 8.352 -8.055 1 96.94 112 SER A N 1
ATOM 858 C CA . SER A 1 112 ? -7.699 7.715 -7.016 1 96.94 112 SER A CA 1
ATOM 859 C C . SER A 1 112 ? -8.742 8.68 -6.461 1 96.94 112 SER A C 1
ATOM 861 O O . SER A 1 112 ? -9.617 8.273 -5.691 1 96.94 112 SER A O 1
ATOM 863 N N . ASP A 1 113 ? -8.617 10.008 -6.773 1 97.19 113 ASP A N 1
ATOM 864 C CA . ASP A 1 113 ? -9.461 11.055 -6.207 1 97.19 113 ASP A CA 1
ATOM 865 C C . ASP A 1 113 ? -9.359 11.078 -4.684 1 97.19 113 ASP A C 1
ATOM 867 O O . ASP A 1 113 ? -10.375 11.055 -3.986 1 97.19 113 ASP A O 1
ATOM 871 N N . VAL A 1 114 ? -8.109 11.031 -4.242 1 98.31 114 VAL A N 1
ATOM 872 C CA . VAL A 1 114 ? -7.824 11.055 -2.811 1 98.31 114 VAL A CA 1
ATOM 873 C C . VAL A 1 114 ? -7.02 12.305 -2.461 1 98.31 114 VAL A C 1
ATOM 875 O O . VAL A 1 114 ? -6.082 12.664 -3.18 1 98.31 114 VAL A O 1
ATOM 878 N N . ASN A 1 115 ? -7.398 12.977 -1.356 1 98.56 115 ASN A N 1
ATOM 879 C CA . ASN A 1 115 ? -6.648 14.117 -0.836 1 98.56 115 ASN A CA 1
ATOM 880 C C . ASN A 1 115 ? -5.582 13.672 0.161 1 98.56 115 ASN A C 1
ATOM 882 O O . ASN A 1 115 ? -5.836 12.828 1.019 1 98.56 115 ASN A O 1
ATOM 886 N N . PHE A 1 116 ? -4.41 14.266 -0.001 1 98.88 116 PHE A N 1
ATOM 887 C CA . PHE A 1 116 ? -3.314 13.945 0.906 1 98.88 116 PHE A CA 1
ATOM 888 C C . PHE A 1 116 ? -2.898 15.172 1.71 1 98.88 116 PHE A C 1
ATOM 890 O O . PHE A 1 116 ? -2.832 16.281 1.173 1 98.88 116 PHE A O 1
ATOM 897 N N . TYR A 1 117 ? -2.65 14.922 2.99 1 98.88 117 TYR A N 1
ATOM 898 C CA . TYR A 1 117 ? -2.105 15.938 3.889 1 98.88 117 TYR A CA 1
ATOM 899 C C . TYR A 1 117 ? -0.85 15.43 4.586 1 98.88 117 TYR A C 1
ATOM 901 O O . TYR A 1 117 ? -0.834 14.312 5.113 1 98.88 117 TYR A O 1
ATOM 909 N N . PHE A 1 118 ? 0.164 16.25 4.574 1 98.75 118 PHE A N 1
ATOM 910 C CA . PHE A 1 118 ? 1.421 15.867 5.203 1 98.75 118 PHE A CA 1
ATOM 911 C C . PHE A 1 118 ? 1.87 16.922 6.207 1 98.75 118 PHE A C 1
ATOM 913 O O . PHE A 1 118 ? 1.869 18.125 5.898 1 98.75 118 PHE A O 1
ATOM 920 N N . THR A 1 119 ? 2.242 16.484 7.348 1 98.5 119 THR A N 1
ATOM 921 C CA . THR A 1 119 ? 3.035 17.375 8.188 1 98.5 119 THR A CA 1
ATOM 922 C C . THR A 1 119 ? 4.523 17.234 7.875 1 98.5 119 THR A C 1
ATOM 924 O O . THR A 1 119 ? 5.043 16.125 7.809 1 98.5 119 THR A O 1
ATOM 927 N N . ILE A 1 120 ? 5.184 18.328 7.668 1 98.12 120 ILE A N 1
ATOM 928 C CA . ILE A 1 120 ? 6.609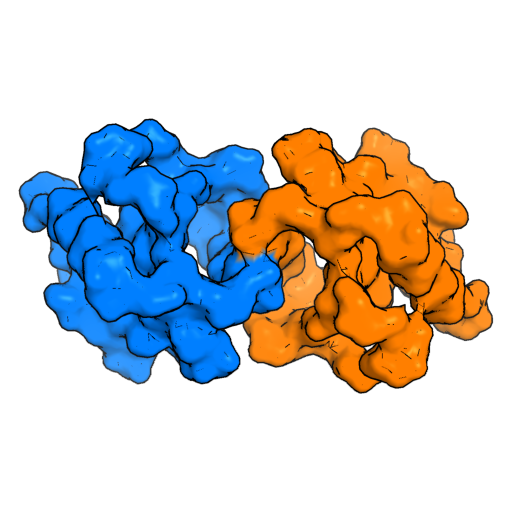 18.344 7.355 1 98.12 120 ILE A CA 1
ATOM 929 C C . ILE A 1 120 ? 7.348 19.203 8.375 1 98.12 120 ILE A C 1
ATOM 931 O O . ILE A 1 120 ? 7.117 20.422 8.453 1 98.12 120 ILE A O 1
ATOM 935 N N . SER A 1 121 ? 8.242 18.594 9.086 1 97.56 121 SER A N 1
ATOM 936 C CA . SER A 1 121 ? 8.969 19.266 10.156 1 97.56 121 SER A CA 1
ATOM 937 C C . SER A 1 121 ? 10.25 19.906 9.633 1 97.56 121 SER A C 1
ATOM 939 O O . SER A 1 121 ? 11.344 19.375 9.828 1 97.56 121 SER A O 1
ATOM 941 N N . CYS A 1 122 ? 10.203 21.094 9.102 1 97.44 122 CYS A N 1
ATOM 942 C CA . CYS A 1 122 ? 11.352 21.844 8.609 1 97.44 122 CYS A CA 1
ATOM 943 C C . CYS A 1 122 ? 10.961 23.297 8.328 1 97.44 122 CYS A C 1
ATOM 945 O O . CYS A 1 122 ? 9.797 23.672 8.469 1 97.44 122 CYS A O 1
ATOM 947 N N . ASP A 1 123 ? 11.984 24.047 7.996 1 96.75 123 ASP A N 1
ATOM 948 C CA . ASP A 1 123 ? 11.703 25.359 7.418 1 96.75 123 ASP A CA 1
ATOM 949 C C . ASP A 1 123 ? 11.266 25.234 5.961 1 96.75 123 ASP A C 1
ATOM 951 O O . ASP A 1 123 ? 11.828 24.438 5.203 1 96.75 123 ASP A O 1
ATOM 955 N N . LYS A 1 124 ? 10.289 26.047 5.594 1 96.38 124 LYS A N 1
ATOM 956 C CA . LYS A 1 124 ? 9.789 26.031 4.223 1 96.38 124 LYS A CA 1
ATOM 957 C C . LYS A 1 124 ? 10.922 26.25 3.223 1 96.38 124 LYS A C 1
ATOM 959 O O . LYS A 1 124 ? 10.938 25.641 2.15 1 96.38 124 LYS A O 1
ATOM 964 N N . GLU A 1 125 ? 11.906 27.031 3.6 1 96.38 125 GLU A N 1
ATOM 965 C CA . GLU A 1 125 ? 13.008 27.406 2.717 1 96.38 125 GLU A CA 1
ATOM 966 C C . GLU A 1 125 ? 13.906 26.219 2.42 1 96.38 125 GLU A C 1
ATOM 968 O O . GLU A 1 125 ? 14.68 26.234 1.457 1 96.38 125 GLU A O 1
ATOM 973 N N . ASP A 1 126 ? 13.852 25.203 3.227 1 96.94 126 ASP A N 1
ATOM 974 C CA . ASP A 1 126 ? 14.68 24.016 3.031 1 96.94 126 ASP A CA 1
ATOM 975 C C . ASP A 1 126 ? 14.086 23.109 1.96 1 96.94 126 ASP A C 1
ATOM 977 O O . ASP A 1 126 ? 14.781 22.234 1.428 1 96.94 126 ASP A O 1
ATOM 981 N N . LEU A 1 127 ? 12.867 23.297 1.683 1 97.81 127 LEU A N 1
ATOM 982 C CA . LEU A 1 127 ? 12.188 22.422 0.724 1 97.81 127 LEU A CA 1
ATOM 983 C C . LEU A 1 127 ? 12.516 22.828 -0.708 1 97.81 127 LEU A C 1
ATOM 985 O O . LEU A 1 127 ? 12.562 24.031 -1.022 1 97.81 127 LEU A O 1
ATOM 989 N N . PRO A 1 128 ? 12.859 21.797 -1.541 1 97.94 128 PRO A N 1
ATOM 990 C CA . PRO A 1 128 ? 13 22.156 -2.957 1 97.94 128 PRO A CA 1
ATOM 991 C C . PRO A 1 128 ? 11.742 22.812 -3.523 1 97.94 128 PRO A C 1
ATOM 993 O O . PRO A 1 128 ? 10.641 22.297 -3.361 1 97.94 128 PRO A O 1
ATOM 996 N N . VAL A 1 129 ? 11.914 23.797 -4.23 1 97.56 129 VAL A N 1
ATOM 997 C CA . VAL A 1 129 ? 10.805 24.625 -4.719 1 97.56 129 VAL A CA 1
ATOM 998 C C . VAL A 1 129 ? 9.953 23.812 -5.688 1 97.56 129 VAL A C 1
ATOM 1000 O O . VAL A 1 129 ? 8.734 24 -5.777 1 97.56 129 VAL A O 1
ATOM 1003 N N . GLU A 1 130 ? 10.539 22.812 -6.379 1 97.81 130 GLU A N 1
ATOM 1004 C CA . GLU A 1 130 ? 9.883 21.984 -7.391 1 97.81 130 GLU A CA 1
ATOM 1005 C C . GLU A 1 130 ? 8.695 21.234 -6.801 1 97.81 130 GLU A C 1
ATOM 1007 O O . GLU A 1 130 ? 7.777 20.844 -7.523 1 97.81 130 GLU A O 1
ATOM 1012 N N . ILE A 1 131 ? 8.695 21.047 -5.516 1 98.12 131 ILE A N 1
ATOM 1013 C CA . ILE A 1 131 ? 7.633 20.234 -4.938 1 98.12 131 ILE A CA 1
ATOM 1014 C C . ILE A 1 131 ? 6.301 20.969 -5.031 1 98.12 131 ILE A C 1
ATOM 1016 O O . ILE A 1 131 ? 5.238 20.359 -5.105 1 98.12 131 ILE A O 1
ATOM 1020 N N . PHE A 1 132 ? 6.336 22.25 -5.121 1 97.94 132 PHE A N 1
ATOM 1021 C CA . PHE A 1 132 ? 5.125 23.062 -5.102 1 97.94 132 PHE A CA 1
ATOM 1022 C C . PHE A 1 132 ? 4.461 23.062 -6.473 1 97.94 132 PHE A C 1
ATOM 1024 O O . PHE A 1 132 ? 3.367 23.609 -6.633 1 97.94 132 PHE A O 1
ATOM 1031 N N . ASP A 1 133 ? 5.035 22.422 -7.477 1 97.94 133 ASP A N 1
ATOM 1032 C CA . ASP A 1 133 ? 4.348 22.109 -8.727 1 97.94 133 ASP A CA 1
ATOM 1033 C C . ASP A 1 133 ? 3.271 21.047 -8.508 1 97.94 133 ASP A C 1
ATOM 1035 O O . ASP A 1 133 ? 2.369 20.891 -9.336 1 97.94 133 ASP A O 1
ATOM 1039 N N . TYR A 1 134 ? 3.396 20.375 -7.352 1 98.06 134 TYR A N 1
ATOM 1040 C CA . TYR A 1 134 ? 2.562 19.203 -7.145 1 98.06 134 TYR A CA 1
ATOM 1041 C C . TYR A 1 134 ? 1.74 19.328 -5.867 1 98.06 134 TYR A C 1
ATOM 1043 O O . TYR A 1 134 ? 0.812 18.547 -5.637 1 98.06 134 TYR A O 1
ATOM 1051 N N . CYS A 1 135 ? 2.162 20.25 -5.008 1 97.62 135 CYS A N 1
ATOM 1052 C CA . CYS A 1 135 ? 1.509 20.406 -3.715 1 97.62 135 CYS A CA 1
ATOM 1053 C C . CYS A 1 135 ? 1.416 21.875 -3.33 1 97.62 135 CYS A C 1
ATOM 1055 O O . CYS A 1 135 ? 2.01 22.734 -3.988 1 97.62 135 CYS A O 1
ATOM 1057 N N . GLU A 1 136 ? 0.618 22.125 -2.328 1 97.44 136 GLU A N 1
ATOM 1058 C CA . GLU A 1 136 ? 0.497 23.469 -1.797 1 97.44 136 GLU A CA 1
ATOM 1059 C C . GLU A 1 136 ? 0.553 23.469 -0.271 1 97.44 136 GLU A C 1
ATOM 1061 O O . GLU A 1 136 ? 0.28 22.453 0.365 1 97.44 136 GLU A O 1
ATOM 1066 N N . GLU A 1 137 ? 1.008 24.5 0.229 1 95.88 137 GLU A N 1
ATOM 1067 C CA . GLU A 1 137 ? 0.986 24.656 1.681 1 95.88 137 GLU A CA 1
ATOM 1068 C C . GLU A 1 137 ? -0.442 24.797 2.199 1 95.88 137 GLU A C 1
ATOM 1070 O O . GLU A 1 137 ? -1.266 25.484 1.586 1 95.88 137 GLU A O 1
ATOM 1075 N N . ALA A 1 138 ? -0.713 24.047 3.312 1 90.19 138 ALA A N 1
ATOM 1076 C CA . ALA A 1 138 ? -2.037 24.125 3.928 1 90.19 138 ALA A CA 1
ATOM 1077 C C . ALA A 1 138 ? -2.184 25.391 4.762 1 90.19 138 ALA A C 1
ATOM 1079 O O . ALA A 1 138 ? -1.203 25.891 5.312 1 90.19 138 ALA A O 1
ATOM 1080 N N . MET B 1 1 ? 0.738 -17.188 5.344 1 95.88 1 MET B N 1
ATOM 1081 C CA . MET B 1 1 ? 1.32 -18.188 4.461 1 95.88 1 M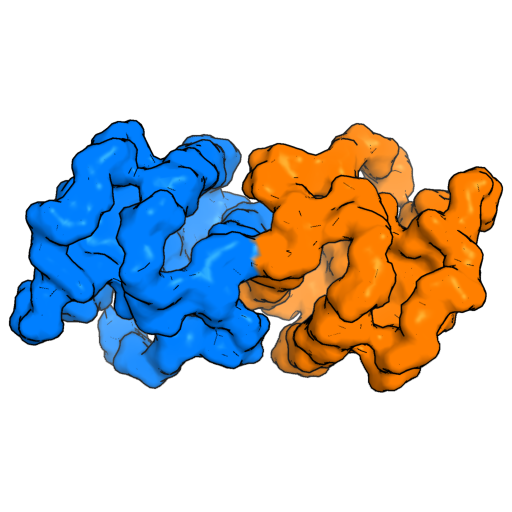ET B CA 1
ATOM 1082 C C . MET B 1 1 ? 1.7 -17.578 3.115 1 95.88 1 MET B C 1
ATOM 1084 O O . MET B 1 1 ? 1.01 -16.688 2.615 1 95.88 1 MET B O 1
ATOM 1088 N N . ILE B 1 2 ? 2.885 -18 2.609 1 98.69 2 ILE B N 1
ATOM 1089 C CA . ILE B 1 2 ? 3.346 -17.547 1.299 1 98.69 2 ILE B CA 1
ATOM 1090 C C . ILE B 1 2 ? 3.633 -18.75 0.411 1 98.69 2 ILE B C 1
ATOM 1092 O O . ILE B 1 2 ? 4.449 -19.609 0.761 1 98.69 2 ILE B O 1
ATOM 1096 N N . LYS B 1 3 ? 2.957 -18.766 -0.742 1 98.75 3 LYS B N 1
ATOM 1097 C CA . LYS B 1 3 ? 3.16 -19.859 -1.69 1 98.75 3 LYS B CA 1
ATOM 1098 C C . LYS B 1 3 ? 3.68 -19.344 -3.027 1 98.75 3 LYS B C 1
ATOM 1100 O O . LYS B 1 3 ? 3.229 -18.297 -3.51 1 98.75 3 LYS B O 1
ATOM 1105 N N . LEU B 1 4 ? 4.574 -20.062 -3.598 1 98.69 4 LEU B N 1
ATOM 1106 C CA . LEU B 1 4 ? 5.18 -19.703 -4.875 1 98.69 4 LEU B CA 1
ATOM 1107 C C . LEU B 1 4 ? 4.809 -20.719 -5.957 1 98.69 4 LEU B C 1
ATOM 1109 O O . LEU B 1 4 ? 4.953 -21.922 -5.758 1 98.69 4 LEU B O 1
ATOM 1113 N N . ILE B 1 5 ? 4.301 -20.266 -7.023 1 98.56 5 ILE B N 1
ATOM 1114 C CA . ILE B 1 5 ? 4.156 -21.047 -8.25 1 98.56 5 ILE B CA 1
ATOM 1115 C C . ILE B 1 5 ? 5.344 -20.781 -9.172 1 98.56 5 ILE B C 1
ATOM 1117 O O . ILE B 1 5 ? 5.391 -19.75 -9.859 1 98.56 5 ILE B O 1
ATOM 1121 N N . ILE B 1 6 ? 6.266 -21.703 -9.219 1 98.38 6 ILE B N 1
ATOM 1122 C CA . ILE B 1 6 ? 7.562 -21.531 -9.859 1 98.38 6 ILE B CA 1
ATOM 1123 C C . ILE B 1 6 ? 7.594 -22.297 -11.18 1 98.38 6 ILE B C 1
ATOM 1125 O O . ILE B 1 6 ? 7.184 -23.469 -11.234 1 98.38 6 ILE B O 1
ATOM 1129 N N . GLY B 1 7 ? 8.102 -21.625 -12.195 1 97.75 7 GLY B N 1
ATOM 1130 C CA . GLY B 1 7 ? 8.289 -22.266 -13.477 1 97.75 7 GLY B CA 1
ATOM 1131 C C . GLY B 1 7 ? 8.594 -21.297 -14.602 1 97.75 7 GLY B C 1
ATOM 1132 O O . GLY B 1 7 ? 8.297 -20.109 -14.5 1 97.75 7 GLY B O 1
ATOM 1133 N N . ASN B 1 8 ? 9.086 -21.766 -15.664 1 96.25 8 ASN B N 1
ATOM 1134 C CA . ASN B 1 8 ? 9.422 -20.938 -16.812 1 96.25 8 ASN B CA 1
ATOM 1135 C C . ASN B 1 8 ? 8.203 -20.641 -17.672 1 96.25 8 ASN B C 1
ATOM 1137 O O . ASN B 1 8 ? 7.094 -21.078 -17.359 1 96.25 8 ASN B O 1
ATOM 1141 N N . LYS B 1 9 ? 8.523 -19.703 -18.594 1 93.69 9 LYS B N 1
ATOM 1142 C CA . LYS B 1 9 ? 7.461 -19.328 -19.531 1 93.69 9 LYS B CA 1
ATOM 1143 C C . LYS B 1 9 ? 6.84 -20.578 -20.156 1 93.69 9 LYS B C 1
ATOM 1145 O O . LYS B 1 9 ? 7.555 -21.484 -20.594 1 93.69 9 LYS B O 1
ATOM 1150 N N . GLY B 1 10 ? 5.57 -20.562 -20.188 1 94.69 10 GLY B N 1
ATOM 1151 C CA . GLY B 1 10 ? 4.875 -21.672 -20.812 1 94.69 10 GLY B CA 1
ATOM 1152 C C . GLY B 1 10 ? 4.598 -22.828 -19.859 1 94.69 10 GLY B C 1
ATOM 1153 O O . GLY B 1 10 ? 3.932 -23.797 -20.219 1 94.69 10 GLY B O 1
ATOM 1154 N N . ALA B 1 11 ? 4.895 -22.781 -18.594 1 95.62 11 ALA B N 1
ATOM 1155 C CA . ALA B 1 11 ? 4.773 -23.875 -17.625 1 95.62 11 ALA B CA 1
ATOM 1156 C C . ALA B 1 11 ? 3.375 -23.906 -17.016 1 95.62 11 ALA B C 1
ATOM 1158 O O . ALA B 1 11 ? 3.094 -24.75 -16.141 1 95.62 11 ALA B O 1
ATOM 1159 N N . GLY B 1 12 ? 2.504 -22.938 -17.375 1 96.62 12 GLY B N 1
ATOM 1160 C CA . GLY B 1 12 ? 1.124 -22.953 -16.906 1 96.62 12 GLY B CA 1
ATOM 1161 C C . GLY B 1 12 ? 0.913 -22.172 -15.625 1 96.62 12 GLY B C 1
ATOM 1162 O O . GLY B 1 12 ? -0.076 -22.375 -14.922 1 96.62 12 GLY B O 1
ATOM 1163 N N . LYS B 1 13 ? 1.778 -21.328 -15.266 1 97.44 13 LYS B N 1
ATOM 1164 C CA . LYS B 1 13 ? 1.713 -20.578 -14.016 1 97.44 13 LYS B CA 1
ATOM 1165 C C . LYS B 1 13 ? 0.471 -19.703 -13.969 1 97.44 13 LYS B C 1
ATOM 1167 O O . LYS B 1 13 ? -0.232 -19.656 -12.953 1 97.44 13 LYS B O 1
ATOM 1172 N N . THR B 1 14 ? 0.232 -18.969 -15.062 1 96.38 14 THR B N 1
ATOM 1173 C CA . THR B 1 14 ? -0.905 -18.062 -15.125 1 96.38 14 THR B CA 1
ATOM 1174 C C . THR B 1 14 ? -2.217 -18.812 -14.953 1 96.38 14 THR B C 1
ATOM 1176 O O . THR B 1 14 ? -3.09 -18.391 -14.188 1 96.38 14 THR B O 1
ATOM 1179 N N . LYS B 1 15 ? -2.363 -19.891 -15.633 1 97.38 15 LYS B N 1
ATOM 1180 C CA . LYS B 1 15 ? -3.566 -20.703 -15.5 1 97.38 15 LYS B CA 1
ATOM 1181 C C . LYS B 1 15 ? -3.748 -21.188 -14.062 1 97.38 15 LYS B C 1
ATOM 1183 O O . LYS B 1 15 ? -4.855 -21.156 -13.523 1 97.38 15 LYS B O 1
ATOM 1188 N N . LYS B 1 16 ? -2.73 -21.672 -13.484 1 97.81 16 LYS B N 1
ATOM 1189 C CA . LYS B 1 16 ? -2.781 -22.125 -12.102 1 97.81 16 LYS B CA 1
ATOM 1190 C C . LYS B 1 16 ? -3.215 -20.984 -11.172 1 97.81 16 LYS B C 1
ATOM 1192 O O . LYS B 1 16 ? -4.023 -21.203 -10.266 1 97.81 16 LYS B O 1
ATOM 1197 N N . LEU B 1 17 ? -2.678 -19.828 -11.367 1 98.25 17 LEU B N 1
ATOM 1198 C CA . LEU B 1 17 ? -3.039 -18.688 -10.531 1 98.25 17 LEU B CA 1
ATOM 1199 C C . LEU B 1 17 ? -4.516 -18.344 -10.695 1 98.25 17 LEU B C 1
ATOM 1201 O O . LEU B 1 17 ? -5.211 -18.094 -9.711 1 98.25 17 LEU B O 1
ATOM 1205 N N . ILE B 1 18 ? -4.98 -18.375 -11.93 1 98.06 18 ILE B N 1
ATOM 1206 C CA . ILE B 1 18 ? -6.383 -18.078 -12.211 1 98.06 18 ILE B CA 1
ATOM 1207 C C . ILE B 1 18 ? -7.273 -19.062 -11.453 1 98.06 18 ILE B C 1
ATOM 1209 O O . ILE B 1 18 ? -8.242 -18.672 -10.797 1 98.06 18 ILE B O 1
ATOM 1213 N N . ASP B 1 19 ? -6.938 -20.266 -11.531 1 98.31 19 ASP B N 1
ATOM 1214 C CA . ASP B 1 19 ? -7.699 -21.297 -10.828 1 98.31 19 ASP B CA 1
ATOM 1215 C C . ASP B 1 19 ? -7.691 -21.062 -9.32 1 98.31 19 ASP B C 1
ATOM 1217 O O . ASP B 1 19 ? -8.711 -21.234 -8.656 1 98.31 19 ASP B O 1
ATOM 1221 N N . LEU B 1 20 ? -6.594 -20.688 -8.828 1 97.94 20 LEU B N 1
ATOM 1222 C CA . LEU B 1 20 ? -6.465 -20.422 -7.395 1 97.94 20 LEU B CA 1
ATOM 1223 C C . LEU B 1 20 ? -7.309 -19.219 -6.988 1 97.94 20 LEU B C 1
ATOM 1225 O O . LEU B 1 20 ? -7.973 -19.25 -5.949 1 97.94 20 LEU B O 1
ATOM 1229 N N . VAL B 1 21 ? -7.285 -18.125 -7.789 1 98.19 21 VAL B N 1
ATOM 1230 C CA . VAL B 1 21 ? -8.109 -16.953 -7.508 1 98.19 21 VAL B CA 1
ATOM 1231 C C . VAL B 1 21 ? -9.578 -17.359 -7.406 1 98.19 21 VAL B C 1
ATOM 1233 O O . VAL B 1 21 ? -10.25 -17.047 -6.426 1 98.19 21 VAL B O 1
ATOM 1236 N N . ASN B 1 22 ? -9.992 -18.109 -8.398 1 98.12 22 ASN B N 1
ATOM 1237 C CA . ASN B 1 22 ? -11.391 -18.516 -8.438 1 98.12 22 ASN B CA 1
ATOM 1238 C C . ASN B 1 22 ? -11.742 -19.453 -7.285 1 98.12 22 ASN B C 1
ATOM 1240 O O . ASN B 1 22 ? -12.82 -19.344 -6.699 1 98.12 22 ASN B O 1
ATOM 1244 N N . SER B 1 23 ? -10.875 -20.297 -6.957 1 98.06 23 SER B N 1
ATOM 1245 C CA . SER B 1 23 ? -11.07 -21.188 -5.812 1 98.06 23 SER B CA 1
ATOM 1246 C C . SER B 1 23 ? -11.156 -20.406 -4.512 1 98.06 23 SER B C 1
ATOM 1248 O O . SER B 1 23 ? -12.008 -20.688 -3.666 1 98.06 23 SER B O 1
ATOM 1250 N N . CYS B 1 24 ? -10.242 -19.406 -4.297 1 97.31 24 CYS B N 1
ATOM 1251 C CA . CYS B 1 24 ? -10.266 -18.562 -3.104 1 97.31 24 CYS B CA 1
ATOM 1252 C C . CYS B 1 24 ? -11.594 -17.828 -2.986 1 97.31 24 CYS B C 1
ATOM 1254 O O . CYS B 1 24 ? -12.156 -17.734 -1.896 1 97.31 24 CYS B O 1
ATOM 1256 N N . VAL B 1 25 ? -12.086 -17.312 -4.09 1 97.56 25 VAL B N 1
ATOM 1257 C CA . VAL B 1 25 ? -13.344 -16.578 -4.113 1 97.56 25 VAL B CA 1
ATOM 1258 C C . VAL B 1 25 ? -14.477 -17.484 -3.623 1 97.56 25 VAL B C 1
ATOM 1260 O O . VAL B 1 25 ? -15.352 -17.047 -2.873 1 97.56 25 VAL B O 1
ATOM 1263 N N . GLU B 1 26 ? -14.391 -18.719 -3.951 1 97.12 26 GLU B N 1
ATOM 1264 C CA . GLU B 1 26 ? -15.438 -19.672 -3.619 1 97.12 26 GLU B CA 1
ATOM 1265 C C . GLU B 1 26 ? -15.32 -20.141 -2.17 1 97.12 26 GLU B C 1
ATOM 1267 O O . GLU B 1 26 ? -16.328 -20.484 -1.541 1 97.12 26 GLU B O 1
ATOM 1272 N N . ASN B 1 27 ? -14.219 -20.078 -1.673 1 96.94 27 ASN B N 1
ATOM 1273 C CA . ASN B 1 27 ? -14.008 -20.797 -0.426 1 96.94 27 ASN B CA 1
ATOM 1274 C C . ASN B 1 27 ? -13.633 -19.859 0.716 1 96.94 27 ASN B C 1
ATOM 1276 O O . ASN B 1 27 ? -13.469 -20.297 1.857 1 96.94 27 ASN B O 1
ATOM 1280 N N . SER B 1 28 ? -13.375 -18.594 0.438 1 92.19 28 SER B N 1
ATOM 1281 C CA . SER B 1 28 ? -13 -17.625 1.467 1 92.19 28 SER B CA 1
ATOM 1282 C C . SER B 1 28 ? -14.164 -16.688 1.788 1 92.19 28 SER B C 1
ATOM 1284 O O . SER B 1 28 ? -14.961 -16.359 0.909 1 92.19 28 SER B O 1
ATOM 1286 N N . ASP B 1 29 ? -14.25 -16.266 3.018 1 93.25 29 ASP B N 1
ATOM 1287 C CA . ASP B 1 29 ? -15.266 -15.305 3.443 1 93.25 29 ASP B CA 1
ATOM 1288 C C . ASP B 1 29 ? -14.758 -13.867 3.33 1 93.25 29 ASP B C 1
ATOM 1290 O O . ASP B 1 29 ? -15.484 -12.922 3.656 1 93.25 29 ASP B O 1
ATOM 1294 N N . GLY B 1 30 ? -13.609 -13.773 2.9 1 96.38 30 GLY B N 1
ATOM 1295 C CA . GLY B 1 30 ? -13.023 -12.438 2.852 1 96.38 30 GLY B CA 1
ATOM 1296 C C . GLY B 1 30 ? -12.82 -11.93 1.437 1 96.38 30 GLY B C 1
ATOM 1297 O O . GLY B 1 30 ? -13.422 -12.445 0.492 1 96.38 30 GLY B O 1
ATOM 1298 N N . ASN B 1 31 ? -12.125 -10.836 1.292 1 97.62 31 ASN B N 1
ATOM 1299 C CA . ASN B 1 31 ? -11.844 -10.203 0.007 1 97.62 31 ASN B CA 1
ATOM 1300 C C . ASN B 1 31 ? -10.602 -10.789 -0.646 1 97.62 31 ASN B C 1
ATOM 1302 O O . ASN B 1 31 ? -9.555 -10.898 -0.004 1 97.62 31 ASN B O 1
ATOM 1306 N N . ILE B 1 32 ? -10.781 -11.141 -1.908 1 98.56 32 ILE B N 1
ATOM 1307 C CA . ILE B 1 32 ? -9.688 -11.68 -2.703 1 98.56 32 ILE B CA 1
ATOM 1308 C C . ILE B 1 32 ? -9.141 -10.602 -3.639 1 98.56 32 ILE B C 1
ATOM 1310 O O . ILE B 1 32 ? -9.906 -9.922 -4.324 1 98.56 32 ILE B O 1
ATOM 1314 N N . VAL B 1 33 ? -7.828 -10.438 -3.623 1 98.56 33 VAL B N 1
ATOM 1315 C CA . VAL B 1 33 ? -7.188 -9.453 -4.492 1 98.56 33 VAL B CA 1
ATOM 1316 C C . VAL B 1 33 ? -6.238 -10.156 -5.457 1 98.56 33 VAL B C 1
ATOM 1318 O O . VAL B 1 33 ? -5.434 -11 -5.043 1 98.56 33 VAL B O 1
ATOM 1321 N N . CYS B 1 34 ? -6.383 -9.898 -6.672 1 98.62 34 CYS B N 1
ATOM 1322 C CA . CYS B 1 34 ? -5.457 -10.336 -7.707 1 98.62 34 CYS B CA 1
ATOM 1323 C C . CYS B 1 34 ? -4.668 -9.164 -8.273 1 98.62 34 CYS B C 1
ATOM 1325 O O . CYS B 1 34 ? -5.246 -8.141 -8.641 1 98.62 34 CYS B O 1
ATOM 1327 N N . ILE B 1 35 ? -3.344 -9.312 -8.336 1 98.62 35 ILE B N 1
ATOM 1328 C CA . ILE B 1 35 ? -2.471 -8.234 -8.789 1 98.62 35 ILE B CA 1
ATOM 1329 C C . ILE B 1 35 ? -1.69 -8.688 -10.023 1 98.62 35 ILE B C 1
ATOM 1331 O O . ILE B 1 35 ? -1.161 -9.797 -10.055 1 98.62 35 ILE B O 1
ATOM 1335 N N . GLU B 1 36 ? -1.615 -7.879 -10.961 1 97.56 36 GLU B N 1
ATOM 1336 C CA . GLU B 1 36 ? -0.828 -8.094 -12.172 1 97.56 36 GLU B CA 1
ATOM 1337 C C . GLU B 1 36 ? -0.174 -6.801 -12.641 1 97.56 36 GLU B C 1
ATOM 1339 O O . GLU B 1 36 ? -0.496 -5.719 -12.148 1 97.56 36 GLU B O 1
ATOM 1344 N N . LYS B 1 37 ? 0.761 -6.867 -13.57 1 95.25 37 LYS B N 1
ATOM 1345 C CA . LYS B 1 37 ? 1.4 -5.668 -14.102 1 95.25 37 LYS B CA 1
ATOM 1346 C C . LYS B 1 37 ? 0.472 -4.93 -15.062 1 95.25 37 LYS B C 1
ATOM 1348 O O . LYS B 1 37 ? 0.274 -3.719 -14.938 1 95.25 37 LYS B O 1
ATOM 1353 N N . GLU B 1 38 ? -0.11 -5.656 -15.984 1 90.62 38 GLU B N 1
ATOM 1354 C CA . GLU B 1 38 ? -1.082 -5.176 -16.953 1 90.62 38 GLU B CA 1
ATOM 1355 C C . GLU B 1 38 ? -2.369 -5.996 -16.906 1 90.62 38 GLU B C 1
ATOM 1357 O O . GLU B 1 38 ? -2.361 -7.145 -16.469 1 90.62 38 GLU B O 1
ATOM 1362 N N . PRO B 1 39 ? -3.434 -5.312 -17.312 1 88.81 39 PRO B N 1
ATOM 1363 C CA . PRO B 1 39 ? -4.727 -5.988 -17.203 1 88.81 39 PRO B CA 1
ATOM 1364 C C . PRO B 1 39 ? -4.879 -7.137 -18.203 1 88.81 39 PRO B C 1
ATOM 1366 O O . PRO B 1 39 ? -5.32 -6.918 -19.328 1 88.81 39 PRO B O 1
ATOM 1369 N N . LYS B 1 40 ? -4.582 -8.266 -17.875 1 90.69 40 LYS B N 1
ATOM 1370 C CA . LYS B 1 40 ? -4.645 -9.398 -18.797 1 90.69 40 LYS B CA 1
ATOM 1371 C C . LYS B 1 40 ? -5.578 -10.484 -18.266 1 90.69 40 LYS B C 1
ATOM 1373 O O . LYS B 1 40 ? -5.949 -11.398 -19.016 1 90.69 40 LYS B O 1
ATOM 1378 N N . LEU B 1 41 ? -6.004 -10.352 -17.047 1 93.62 41 LEU B N 1
ATOM 1379 C CA . LEU B 1 41 ? -6.727 -11.469 -16.438 1 93.62 41 LEU B CA 1
ATOM 1380 C C . LEU B 1 41 ? -8.195 -11.109 -16.234 1 93.62 41 LEU B C 1
ATOM 1382 O O . LEU B 1 41 ? -8.953 -11.898 -15.672 1 93.62 41 LEU B O 1
ATOM 1386 N N . THR B 1 42 ? -8.656 -9.977 -16.656 1 89.81 42 THR B N 1
ATOM 1387 C CA . THR B 1 42 ? -9.961 -9.398 -16.375 1 89.81 42 THR B CA 1
ATOM 1388 C C . THR B 1 42 ? -11.078 -10.383 -16.719 1 89.81 42 THR B C 1
ATOM 1390 O O . THR B 1 42 ? -12.016 -10.562 -15.93 1 89.81 42 THR B O 1
ATOM 1393 N N . TYR B 1 43 ? -10.875 -11.109 -17.688 1 93.44 43 TYR B N 1
ATOM 1394 C CA . TYR B 1 43 ? -11.953 -11.984 -18.156 1 93.44 43 TYR B CA 1
ATOM 1395 C C . TYR B 1 43 ? -11.758 -13.406 -17.641 1 93.44 43 TYR B C 1
ATOM 1397 O O . TYR B 1 43 ? -12.617 -14.266 -17.844 1 93.44 43 TYR B O 1
ATOM 1405 N N . ASP B 1 44 ? -10.727 -13.625 -16.953 1 96.38 44 ASP B N 1
ATOM 1406 C CA . ASP B 1 44 ? -10.383 -14.984 -16.547 1 96.38 44 ASP B CA 1
ATOM 1407 C C . ASP B 1 44 ? -10.711 -15.227 -15.078 1 96.38 44 ASP B C 1
ATOM 1409 O O . ASP B 1 44 ? -10.82 -16.375 -14.641 1 96.38 44 ASP B O 1
ATOM 1413 N N . ILE B 1 45 ? -10.852 -14.094 -14.359 1 96.5 45 ILE B N 1
ATOM 1414 C CA . ILE B 1 45 ? -11.062 -14.289 -12.93 1 96.5 45 ILE B CA 1
ATOM 1415 C C . ILE B 1 45 ? -12.461 -13.812 -12.547 1 96.5 45 ILE B C 1
ATOM 1417 O O . ILE B 1 45 ? -13.062 -13 -13.258 1 96.5 45 ILE B O 1
ATOM 1421 N N . SER B 1 46 ? -12.977 -14.32 -11.445 1 96.19 46 SER B N 1
ATOM 1422 C CA . SER B 1 46 ? -14.273 -13.938 -10.898 1 96.19 46 SER B CA 1
ATOM 1423 C C . SER B 1 46 ? -14.352 -12.43 -10.672 1 96.19 46 SER B C 1
ATOM 1425 O O . SER B 1 46 ? -13.398 -11.812 -10.195 1 96.19 46 SER B O 1
ATOM 1427 N N . SER B 1 47 ? -15.516 -11.875 -10.867 1 95.06 47 SER B N 1
ATOM 1428 C CA . SER B 1 47 ? -15.742 -10.445 -10.648 1 95.06 47 SER B CA 1
ATOM 1429 C C . SER B 1 47 ? -15.742 -10.117 -9.156 1 95.06 47 SER B C 1
ATOM 1431 O O . SER B 1 47 ? -15.672 -8.945 -8.781 1 95.06 47 SER B O 1
ATOM 1433 N N . LYS B 1 48 ? -15.789 -11.156 -8.383 1 96.38 48 LYS B N 1
ATOM 1434 C CA . LYS B 1 48 ? -15.789 -10.953 -6.938 1 96.38 48 LYS B CA 1
ATOM 1435 C C . LYS B 1 48 ? -14.375 -10.688 -6.418 1 96.38 48 LYS B C 1
ATOM 1437 O O . LYS B 1 48 ? -14.195 -10.25 -5.281 1 96.38 48 LYS B O 1
ATOM 1442 N N . ALA B 1 49 ? -13.414 -10.992 -7.199 1 97.31 49 ALA B N 1
ATOM 1443 C CA . ALA B 1 49 ? -12.039 -10.641 -6.855 1 97.31 49 ALA B CA 1
ATOM 1444 C C . ALA B 1 49 ? -11.703 -9.227 -7.305 1 97.31 49 ALA B C 1
ATOM 1446 O O . ALA B 1 49 ? -12.148 -8.781 -8.367 1 97.31 49 ALA B O 1
ATOM 1447 N N . ARG B 1 50 ? -11.039 -8.578 -6.527 1 96.94 50 ARG B N 1
ATOM 1448 C CA . ARG B 1 50 ? -10.539 -7.273 -6.945 1 96.94 50 ARG B CA 1
ATOM 1449 C C . ARG B 1 50 ? -9.273 -7.414 -7.777 1 96.94 50 ARG B C 1
ATOM 1451 O O . ARG B 1 50 ? -8.281 -7.996 -7.32 1 96.94 50 ARG B O 1
ATOM 1458 N N . LEU B 1 51 ? -9.359 -6.926 -8.953 1 97.19 51 LEU B N 1
ATOM 1459 C CA . LEU B 1 51 ? -8.211 -6.969 -9.852 1 97.19 51 LEU B CA 1
ATOM 1460 C C . LEU B 1 51 ? -7.477 -5.633 -9.852 1 97.19 51 LEU B C 1
ATOM 1462 O O . LEU B 1 51 ? -8.078 -4.59 -10.133 1 97.19 51 LEU B O 1
ATOM 1466 N N . LEU B 1 52 ? -6.152 -5.656 -9.539 1 97.44 52 LEU B N 1
ATOM 1467 C CA . LEU B 1 52 ? -5.34 -4.445 -9.484 1 97.44 52 LEU B CA 1
ATOM 1468 C C . LEU B 1 52 ? -4.148 -4.543 -10.43 1 97.44 52 LEU B C 1
ATOM 1470 O O . LEU B 1 52 ? -3.529 -5.605 -10.547 1 97.44 52 LEU B O 1
ATOM 1474 N N . GLU B 1 53 ? -3.836 -3.414 -11.039 1 96.88 53 GLU B N 1
ATOM 1475 C CA . GLU B 1 53 ? -2.693 -3.32 -11.938 1 96.88 53 GLU B CA 1
ATOM 1476 C C . GLU B 1 53 ? -1.613 -2.404 -11.367 1 96.88 53 GLU B C 1
ATOM 1478 O O . GLU B 1 53 ? -1.855 -1.217 -11.141 1 96.88 53 GLU B O 1
ATOM 1483 N N . THR B 1 54 ? -0.385 -2.896 -11.25 1 97.69 54 THR B N 1
ATOM 1484 C CA . THR B 1 54 ? 0.677 -2.129 -10.609 1 97.69 54 THR B CA 1
ATOM 1485 C C . THR B 1 54 ? 1.088 -0.943 -11.477 1 97.69 54 THR B C 1
ATOM 1487 O O . THR B 1 54 ? 1.463 0.111 -10.961 1 97.69 54 THR B O 1
ATOM 1490 N N . GLU B 1 55 ? 0.956 -1.066 -12.766 1 95.62 55 GLU B N 1
ATOM 1491 C CA . GLU B 1 55 ? 1.331 0.016 -13.672 1 95.62 55 GLU B CA 1
A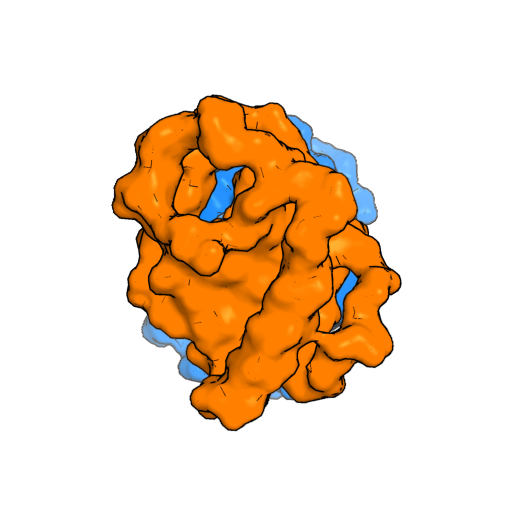TOM 1492 C C . GLU B 1 55 ? 0.438 1.236 -13.469 1 95.62 55 GLU B C 1
ATOM 1494 O O . GLU B 1 55 ? 0.897 2.375 -13.594 1 95.62 55 GLU B O 1
ATOM 1499 N N . THR B 1 56 ? -0.779 1.032 -13.156 1 94.94 56 THR B N 1
ATOM 1500 C CA . THR B 1 56 ? -1.725 2.115 -12.906 1 94.94 56 THR B CA 1
ATOM 1501 C C . THR B 1 56 ? -1.269 2.979 -11.734 1 94.94 56 THR B C 1
ATOM 1503 O O . THR B 1 56 ? -1.504 4.191 -11.719 1 94.94 56 THR B O 1
ATOM 1506 N N . TYR B 1 57 ? -0.507 2.395 -10.875 1 96.81 57 TYR B N 1
ATOM 1507 C CA . TYR B 1 57 ? -0.12 3.084 -9.648 1 96.81 57 TYR B CA 1
ATOM 1508 C C . TYR B 1 57 ? 1.367 3.416 -9.656 1 96.81 57 TYR B C 1
ATOM 1510 O O . TYR B 1 57 ? 1.909 3.887 -8.648 1 96.81 57 TYR B O 1
ATOM 1518 N N . GLY B 1 58 ? 2.041 3.037 -10.703 1 96.5 58 GLY B N 1
ATOM 1519 C CA . GLY B 1 58 ? 3.465 3.324 -10.781 1 96.5 58 GLY B CA 1
ATOM 1520 C C . GLY B 1 58 ? 4.297 2.5 -9.812 1 96.5 58 GLY B C 1
ATOM 1521 O O . GLY B 1 58 ? 5.285 2.988 -9.266 1 96.5 58 GLY B O 1
ATOM 1522 N N . ILE B 1 59 ? 3.879 1.295 -9.547 1 98.12 59 ILE B N 1
ATOM 1523 C CA . ILE B 1 59 ? 4.57 0.423 -8.602 1 98.12 59 ILE B CA 1
ATOM 1524 C C . ILE B 1 59 ? 5.621 -0.404 -9.336 1 98.12 59 ILE B C 1
ATOM 1526 O O . ILE B 1 59 ? 5.293 -1.187 -10.227 1 98.12 59 ILE B O 1
ATOM 1530 N N . ASN B 1 60 ? 6.836 -0.212 -8.914 1 96.88 60 ASN B N 1
ATOM 1531 C CA . ASN B 1 60 ? 7.949 -0.98 -9.453 1 96.88 60 ASN B CA 1
ATOM 1532 C C . ASN B 1 60 ? 9.047 -1.186 -8.414 1 96.88 60 ASN B C 1
ATOM 1534 O O . ASN B 1 60 ? 9.336 -0.286 -7.625 1 96.88 60 ASN B O 1
ATOM 1538 N N . GLY B 1 61 ? 9.594 -2.418 -8.445 1 97.31 61 GLY B N 1
ATOM 1539 C CA . GLY B 1 61 ? 10.656 -2.736 -7.508 1 97.31 61 GLY B CA 1
ATOM 1540 C C . GLY B 1 61 ? 10.148 -3.305 -6.199 1 97.31 61 GLY B C 1
ATOM 1541 O O . GLY B 1 61 ? 8.977 -3.15 -5.863 1 97.31 61 GLY B O 1
ATOM 1542 N N . HIS B 1 62 ? 11.086 -3.895 -5.461 1 97.75 62 HIS B N 1
ATOM 1543 C CA . HIS B 1 62 ? 10.727 -4.676 -4.281 1 97.75 62 HIS B CA 1
ATOM 1544 C C . HIS B 1 62 ? 10.156 -3.789 -3.182 1 97.75 62 HIS B C 1
ATOM 1546 O O . HIS B 1 62 ? 9.133 -4.121 -2.578 1 97.75 62 HIS B O 1
ATOM 1552 N N . LYS B 1 63 ? 10.766 -2.619 -2.951 1 97.5 63 LYS B N 1
ATOM 1553 C CA . LYS B 1 63 ? 10.359 -1.774 -1.831 1 97.5 63 LYS B CA 1
ATOM 1554 C C . LYS B 1 63 ? 8.969 -1.191 -2.059 1 97.5 63 LYS B C 1
ATOM 1556 O O . LYS B 1 63 ? 8.102 -1.281 -1.187 1 97.5 63 LYS B O 1
ATOM 1561 N N . ALA B 1 64 ? 8.797 -0.63 -3.27 1 98.31 64 ALA B N 1
ATOM 1562 C CA . ALA B 1 64 ? 7.496 -0.053 -3.586 1 98.31 64 ALA B CA 1
ATOM 1563 C C . ALA B 1 64 ? 6.406 -1.122 -3.58 1 98.31 64 ALA B C 1
ATOM 1565 O O . ALA B 1 64 ? 5.293 -0.881 -3.109 1 98.31 64 ALA B O 1
ATOM 1566 N N . PHE B 1 65 ? 6.758 -2.273 -4.047 1 98.88 65 PHE B N 1
ATOM 1567 C CA . PHE B 1 65 ? 5.773 -3.348 -4.133 1 98.88 65 PHE B CA 1
ATOM 1568 C C . PHE B 1 65 ? 5.414 -3.863 -2.742 1 98.88 65 PHE B C 1
ATOM 1570 O O . PHE B 1 65 ? 4.242 -4.102 -2.447 1 98.88 65 PHE B O 1
ATOM 1577 N N . TYR B 1 66 ? 6.426 -4.031 -1.95 1 98.81 66 TYR B N 1
ATOM 1578 C CA . TYR B 1 66 ? 6.117 -4.406 -0.575 1 98.81 66 TYR B CA 1
ATOM 1579 C C . TYR B 1 66 ? 5.18 -3.393 0.07 1 98.81 66 TYR B C 1
ATOM 1581 O O . TYR B 1 66 ? 4.184 -3.766 0.692 1 98.81 66 TYR B O 1
ATOM 1589 N N . GLY B 1 67 ? 5.551 -2.137 -0.035 1 98.81 67 GLY B N 1
ATOM 1590 C CA . GLY B 1 67 ? 4.668 -1.106 0.487 1 98.81 67 GLY B CA 1
ATOM 1591 C C . GLY B 1 67 ? 3.244 -1.228 -0.02 1 98.81 67 GLY B C 1
ATOM 1592 O O . GLY B 1 67 ? 2.291 -1.087 0.749 1 98.81 67 GLY B O 1
ATOM 1593 N N . PHE B 1 68 ? 3.113 -1.504 -1.299 1 98.88 68 PHE B N 1
ATOM 1594 C CA . PHE B 1 68 ? 1.811 -1.632 -1.943 1 98.88 68 PHE B CA 1
ATOM 1595 C C . PHE B 1 68 ? 0.998 -2.752 -1.305 1 98.88 68 PHE B C 1
ATOM 1597 O O . PHE B 1 68 ? -0.163 -2.553 -0.94 1 98.88 68 PHE B O 1
ATOM 1604 N N . LEU B 1 69 ? 1.613 -3.857 -1.111 1 98.88 69 LEU B N 1
ATOM 1605 C CA . LEU B 1 69 ? 0.946 -4.996 -0.495 1 98.88 69 LEU B CA 1
ATOM 1606 C C . LEU B 1 69 ? 0.574 -4.691 0.952 1 98.88 69 LEU B C 1
ATOM 1608 O O . LEU B 1 69 ? -0.536 -5.004 1.392 1 98.88 69 LEU B O 1
ATOM 1612 N N . ALA B 1 70 ? 1.516 -4.066 1.666 1 98.75 70 ALA B N 1
ATOM 1613 C CA . ALA B 1 70 ? 1.245 -3.688 3.049 1 98.75 70 ALA B CA 1
ATOM 1614 C C . ALA B 1 70 ? 0.09 -2.693 3.129 1 98.75 70 ALA B C 1
ATOM 1616 O O . ALA B 1 70 ? -0.749 -2.777 4.031 1 98.75 70 ALA B O 1
ATOM 1617 N N . GLY B 1 71 ? 0.022 -1.771 2.17 1 98.75 71 GLY B N 1
ATOM 1618 C CA . GLY B 1 71 ? -1.077 -0.819 2.111 1 98.75 71 GLY B CA 1
ATOM 1619 C C . GLY B 1 71 ? -2.426 -1.479 1.889 1 98.75 71 GLY B C 1
ATOM 1620 O O . GLY B 1 71 ? -3.414 -1.112 2.525 1 98.75 71 GLY B O 1
ATOM 1621 N N . ILE B 1 72 ? -2.467 -2.402 0.998 1 98.62 72 ILE B N 1
ATOM 1622 C CA . ILE B 1 72 ? -3.699 -3.137 0.733 1 98.62 72 ILE B CA 1
ATOM 1623 C C . ILE B 1 72 ? -4.172 -3.83 2.01 1 98.62 72 ILE B C 1
ATOM 1625 O O . ILE B 1 72 ? -5.344 -3.73 2.379 1 98.62 72 ILE B O 1
ATOM 1629 N N . CYS B 1 73 ? -3.275 -4.465 2.738 1 98.19 73 CYS B N 1
ATOM 1630 C CA . CYS B 1 73 ? -3.611 -5.168 3.973 1 98.19 73 CYS B CA 1
ATOM 1631 C C . CYS B 1 73 ? -4.074 -4.188 5.047 1 98.19 73 CYS B C 1
ATOM 1633 O O . CYS B 1 73 ? -5.047 -4.457 5.754 1 98.19 73 CYS B O 1
ATOM 1635 N N . ALA B 1 74 ? -3.402 -3.09 5.148 1 97.31 74 ALA B N 1
ATOM 1636 C CA . ALA B 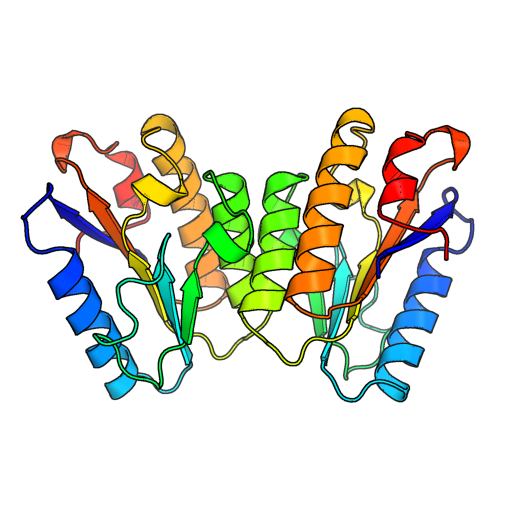1 74 ? -3.707 -2.1 6.18 1 97.31 74 ALA B CA 1
ATOM 1637 C C . ALA B 1 74 ? -5.035 -1.402 5.895 1 97.31 74 ALA B C 1
ATOM 1639 O O . ALA B 1 74 ? -5.781 -1.072 6.82 1 97.31 74 ALA B O 1
ATOM 1640 N N . GLY B 1 75 ? -5.344 -1.212 4.613 1 95.88 75 GLY B N 1
ATOM 1641 C CA . GLY B 1 75 ? -6.504 -0.432 4.215 1 95.88 75 GLY B CA 1
ATOM 1642 C C . GLY B 1 75 ? -7.797 -1.226 4.246 1 95.88 75 GLY B C 1
ATOM 1643 O O . GLY B 1 75 ? -8.883 -0.649 4.23 1 95.88 75 GLY B O 1
ATOM 1644 N N . ASN B 1 76 ? -7.691 -2.508 4.25 1 95 76 ASN B N 1
ATOM 1645 C CA . ASN B 1 76 ? -8.852 -3.391 4.234 1 95 76 ASN B CA 1
ATOM 1646 C C . ASN B 1 76 ? -8.586 -4.68 5.004 1 95 76 ASN B C 1
ATOM 1648 O O . ASN B 1 76 ? -7.953 -5.602 4.48 1 95 76 ASN B O 1
ATOM 1652 N N . TYR B 1 77 ? -9.203 -4.801 6.102 1 94.31 77 TYR B N 1
ATOM 1653 C CA . TYR B 1 77 ? -8.93 -5.926 6.992 1 94.31 77 TYR B CA 1
ATOM 1654 C C . TYR B 1 77 ? -9.664 -7.176 6.52 1 94.31 77 TYR B C 1
ATOM 1656 O O . TYR B 1 77 ? -9.438 -8.266 7.051 1 94.31 77 TYR B O 1
ATOM 1664 N N . ASP B 1 78 ? -10.492 -7.023 5.504 1 96.19 78 ASP B N 1
ATOM 1665 C CA . ASP B 1 78 ? -11.25 -8.172 5.023 1 96.19 78 ASP B CA 1
ATOM 1666 C C . ASP B 1 78 ? -10.484 -8.93 3.943 1 96.19 78 ASP B C 1
ATOM 1668 O O . ASP B 1 78 ? -10.945 -9.961 3.457 1 96.19 78 ASP B O 1
ATOM 1672 N N . VAL B 1 79 ? -9.359 -8.445 3.629 1 97.81 79 VAL B N 1
ATOM 1673 C CA . VAL B 1 79 ? -8.547 -9.164 2.648 1 97.81 79 VAL B CA 1
ATOM 1674 C C . VAL B 1 79 ? -8 -10.445 3.268 1 97.81 79 VAL B C 1
ATOM 1676 O O . VAL B 1 79 ? -7.434 -10.422 4.363 1 97.81 79 VAL B O 1
ATOM 1679 N N . THR B 1 80 ? -8.18 -11.523 2.578 1 98.31 80 THR B N 1
ATOM 1680 C CA . THR B 1 80 ? -7.711 -12.797 3.104 1 98.31 80 THR B CA 1
ATOM 1681 C C . THR B 1 80 ? -6.637 -13.391 2.197 1 98.31 80 THR B C 1
ATOM 1683 O O . THR B 1 80 ? -5.781 -14.148 2.654 1 98.31 80 THR B O 1
ATOM 1686 N N . ASP B 1 81 ? -6.727 -13.07 0.863 1 98.69 81 ASP B N 1
ATOM 1687 C CA . ASP B 1 81 ? -5.809 -13.641 -0.117 1 98.69 81 ASP B CA 1
ATOM 1688 C C . ASP B 1 81 ? -5.383 -12.594 -1.145 1 98.69 81 ASP B C 1
ATOM 1690 O O . ASP B 1 81 ? -6.215 -11.844 -1.652 1 98.69 81 ASP B O 1
ATOM 1694 N N . ILE B 1 82 ? -4.109 -12.547 -1.407 1 98.88 82 ILE B N 1
ATOM 1695 C CA . ILE B 1 82 ? -3.553 -11.727 -2.48 1 98.88 82 ILE B CA 1
ATOM 1696 C C . ILE B 1 82 ? -2.734 -12.609 -3.424 1 98.88 82 ILE B C 1
ATOM 1698 O O . ILE B 1 82 ? -1.796 -13.281 -2.996 1 98.88 82 ILE B O 1
ATOM 1702 N N . LEU B 1 83 ? -3.107 -12.672 -4.656 1 98.88 83 LEU B N 1
ATOM 1703 C CA . LEU B 1 83 ? -2.449 -13.477 -5.676 1 98.88 83 LEU B CA 1
ATOM 1704 C C . LEU B 1 83 ? -1.8 -12.594 -6.734 1 98.88 83 LEU B C 1
ATOM 1706 O O . LEU B 1 83 ? -2.463 -11.734 -7.324 1 98.88 83 LEU B O 1
ATOM 1710 N N . ILE B 1 84 ? -0.539 -12.812 -6.941 1 98.75 84 ILE B N 1
ATOM 1711 C CA . ILE B 1 84 ? 0.252 -11.93 -7.797 1 98.75 84 ILE B CA 1
ATOM 1712 C C . ILE B 1 84 ? 0.729 -12.703 -9.023 1 98.75 84 ILE B C 1
ATOM 1714 O O . ILE B 1 84 ? 1.407 -13.727 -8.898 1 98.75 84 ILE B O 1
ATOM 1718 N N . ASP B 1 85 ? 0.4 -12.195 -10.141 1 98 85 ASP B N 1
ATOM 1719 C CA . ASP B 1 85 ? 0.926 -12.766 -11.383 1 98 85 ASP B CA 1
ATOM 1720 C C . ASP B 1 85 ? 2.133 -11.969 -11.875 1 98 85 ASP B C 1
ATOM 1722 O O . ASP B 1 85 ? 2.209 -10.758 -11.68 1 98 85 ASP B O 1
ATOM 1726 N N . ALA B 1 86 ? 3.053 -12.641 -12.492 1 95.75 86 ALA B N 1
ATOM 1727 C CA . ALA B 1 86 ? 4.219 -12.078 -13.164 1 95.75 86 ALA B CA 1
ATOM 1728 C C . ALA B 1 86 ? 5.035 -11.203 -12.203 1 95.75 86 ALA B C 1
ATOM 1730 O O . ALA B 1 86 ? 5.355 -10.055 -12.523 1 95.75 86 ALA B O 1
ATOM 1731 N N . THR B 1 87 ? 5.473 -11.727 -11.125 1 97.62 87 THR B N 1
ATOM 1732 C CA . THR B 1 87 ? 6.156 -11.047 -10.031 1 97.62 87 THR B CA 1
ATOM 1733 C C . THR B 1 87 ? 7.426 -10.359 -10.539 1 97.62 87 THR B C 1
ATOM 1735 O O . THR B 1 87 ? 7.664 -9.188 -10.242 1 97.62 87 THR B O 1
ATOM 1738 N N . PHE B 1 88 ? 8.109 -11.039 -11.398 1 97.75 88 PHE B N 1
ATOM 1739 C CA . PHE B 1 88 ? 9.398 -10.508 -11.828 1 97.75 88 PHE B CA 1
ATOM 1740 C C . PHE B 1 88 ? 9.203 -9.32 -12.766 1 97.75 88 PHE B C 1
ATOM 1742 O O . PHE B 1 88 ? 10.102 -8.492 -12.922 1 97.75 88 PHE B O 1
ATOM 1749 N N . LYS B 1 89 ? 8.07 -9.227 -13.375 1 96.81 89 LYS B N 1
ATOM 1750 C CA . LYS B 1 89 ? 7.785 -8.039 -14.164 1 96.81 89 LYS B CA 1
ATOM 1751 C C . LYS B 1 89 ? 7.504 -6.836 -13.273 1 96.81 89 LYS B C 1
ATOM 1753 O O . LYS B 1 89 ? 7.648 -5.688 -13.703 1 96.81 89 LYS B O 1
ATOM 1758 N N . ILE B 1 90 ? 7.129 -7.09 -12.062 1 97.94 90 ILE B N 1
ATOM 1759 C CA . ILE B 1 90 ? 6.781 -6.023 -11.125 1 97.94 90 ILE B CA 1
ATOM 1760 C C . ILE B 1 90 ? 8.023 -5.613 -10.328 1 97.94 90 ILE B C 1
ATOM 1762 O O . ILE B 1 90 ? 8.328 -4.422 -10.219 1 97.94 90 ILE B O 1
ATOM 1766 N N . VAL B 1 91 ? 8.844 -6.613 -9.875 1 97.62 91 VAL B N 1
ATOM 1767 C CA . VAL B 1 91 ? 9.875 -6.266 -8.906 1 97.62 91 VAL B CA 1
ATOM 1768 C C . VAL B 1 91 ? 11.25 -6.371 -9.562 1 97.62 91 VAL B C 1
ATOM 1770 O O . VAL B 1 91 ? 12.258 -5.934 -8.992 1 97.62 91 VAL B O 1
ATOM 1773 N N . GLY B 1 92 ? 11.352 -6.926 -10.75 1 95.94 92 GLY B N 1
ATOM 1774 C CA . GLY B 1 92 ? 12.633 -7.184 -11.398 1 95.94 92 GLY B CA 1
ATOM 1775 C C . GLY B 1 92 ? 13.227 -8.531 -11.031 1 95.94 92 GLY B C 1
ATOM 1776 O O . GLY B 1 92 ? 12.703 -9.227 -10.156 1 95.94 92 GLY B O 1
ATOM 1777 N N . ARG B 1 93 ? 14.359 -8.914 -11.68 1 95.94 93 ARG B N 1
ATOM 1778 C CA . ARG B 1 93 ? 15.008 -10.211 -11.484 1 95.94 93 ARG B CA 1
ATOM 1779 C C . ARG B 1 93 ? 16.25 -10.07 -10.609 1 95.94 93 ARG B C 1
ATOM 1781 O O . ARG B 1 93 ? 17.312 -10.586 -10.953 1 95.94 93 ARG B O 1
ATOM 1788 N N . GLU B 1 94 ? 16.156 -9.406 -9.539 1 96.94 94 GLU B N 1
ATOM 1789 C CA . GLU B 1 94 ? 17.25 -9.297 -8.562 1 96.94 94 GLU B CA 1
ATOM 1790 C C . GLU B 1 94 ? 17.125 -10.367 -7.48 1 96.94 94 GLU B C 1
ATOM 1792 O O . GLU B 1 94 ? 16.625 -10.086 -6.383 1 96.94 94 GLU B O 1
ATOM 1797 N N . TYR B 1 95 ? 17.688 -11.445 -7.719 1 97.5 95 TYR B N 1
ATOM 1798 C CA . TYR B 1 95 ? 17.547 -12.617 -6.867 1 97.5 95 TYR B CA 1
ATOM 1799 C C . TYR B 1 95 ? 18.062 -12.344 -5.461 1 97.5 95 TYR B C 1
ATOM 1801 O O . TYR B 1 95 ? 17.531 -12.859 -4.48 1 97.5 95 TYR B O 1
ATOM 1809 N N . GLU B 1 96 ? 19.062 -11.461 -5.406 1 96.94 96 GLU B N 1
ATOM 1810 C CA . GLU B 1 96 ? 19.703 -11.188 -4.129 1 96.94 96 GLU B CA 1
ATOM 1811 C C . GLU B 1 96 ? 18.766 -10.43 -3.189 1 96.94 96 GLU B C 1
ATOM 1813 O O . GLU B 1 96 ? 18.969 -10.414 -1.974 1 96.94 96 GLU B O 1
ATOM 1818 N N . LYS B 1 97 ? 17.703 -9.867 -3.668 1 97.56 97 LYS B N 1
ATOM 1819 C CA . LYS B 1 97 ? 16.781 -9.078 -2.865 1 97.56 97 LYS B CA 1
ATOM 1820 C C . LYS B 1 97 ? 15.602 -9.922 -2.395 1 97.56 97 LYS B C 1
ATOM 1822 O O . LYS B 1 97 ? 14.859 -9.516 -1.495 1 97.56 97 LYS B O 1
ATOM 1827 N N . LEU B 1 98 ? 15.438 -11.117 -2.904 1 98.12 98 LEU B N 1
ATOM 1828 C CA . LEU B 1 98 ? 14.242 -11.922 -2.674 1 98.12 98 LEU B CA 1
ATOM 1829 C C . LEU B 1 98 ? 14.18 -12.398 -1.227 1 98.12 98 LEU B C 1
ATOM 1831 O O . LEU B 1 98 ? 13.109 -12.398 -0.616 1 98.12 98 LEU B O 1
ATOM 1835 N N . PRO B 1 99 ? 15.312 -12.773 -0.666 1 98.25 99 PRO B N 1
ATOM 1836 C CA . PRO B 1 99 ? 15.219 -13.242 0.719 1 98.25 99 PRO B CA 1
ATOM 1837 C C . PRO B 1 99 ? 14.664 -12.172 1.666 1 98.25 99 PRO B C 1
ATOM 1839 O O . PRO B 1 99 ? 13.766 -12.453 2.463 1 98.25 99 PRO B O 1
ATOM 1842 N N . GLN B 1 100 ? 15.195 -10.992 1.58 1 98 100 GLN B N 1
ATOM 1843 C CA . GLN B 1 100 ? 14.695 -9.914 2.43 1 98 100 GLN B CA 1
ATOM 1844 C C . GLN B 1 100 ? 13.242 -9.594 2.113 1 98 100 GLN B C 1
ATOM 1846 O O . GLN B 1 100 ? 12.445 -9.336 3.02 1 98 100 GLN B O 1
ATOM 1851 N N . PHE B 1 101 ? 12.906 -9.594 0.892 1 98.31 101 PHE B N 1
ATOM 1852 C CA . PHE B 1 101 ? 11.539 -9.32 0.466 1 98.31 101 PHE B CA 1
ATOM 1853 C C . PHE B 1 101 ? 10.562 -10.312 1.089 1 98.31 101 PHE B C 1
ATOM 1855 O O . PHE B 1 101 ? 9.562 -9.914 1.697 1 98.31 101 PHE B O 1
ATOM 1862 N N . PHE B 1 102 ? 10.883 -11.609 0.999 1 98.62 102 PHE B N 1
ATOM 1863 C CA . PHE B 1 102 ? 9.969 -12.641 1.488 1 98.62 102 PHE B CA 1
ATOM 1864 C C . PHE B 1 102 ? 9.992 -12.703 3.012 1 98.62 102 PHE B C 1
ATOM 1866 O O . PHE B 1 102 ? 8.992 -13.047 3.639 1 98.62 102 PHE B O 1
ATOM 1873 N N . GLU B 1 103 ? 11.109 -12.359 3.604 1 98.5 103 GLU B N 1
ATOM 1874 C CA . GLU B 1 103 ? 11.133 -12.234 5.059 1 98.5 103 GLU B CA 1
ATOM 1875 C C . GLU B 1 103 ? 10.148 -11.18 5.535 1 98.5 103 GLU B C 1
ATOM 1877 O O . GLU B 1 103 ? 9.336 -11.43 6.43 1 98.5 103 GLU B O 1
ATOM 1882 N N . MET B 1 104 ? 10.211 -10 4.922 1 98.12 104 MET B N 1
ATOM 1883 C CA . MET B 1 104 ? 9.297 -8.914 5.273 1 98.12 104 MET B CA 1
ATOM 1884 C C . MET B 1 104 ? 7.848 -9.32 5.012 1 98.12 104 MET B C 1
ATOM 1886 O O . MET B 1 104 ? 6.969 -9.062 5.836 1 98.12 104 MET B O 1
ATOM 1890 N N . LEU B 1 105 ? 7.668 -10.008 3.93 1 98.62 105 LEU B N 1
ATOM 1891 C CA . LEU B 1 105 ? 6.324 -10.43 3.555 1 98.62 105 LEU B CA 1
ATOM 1892 C C . LEU B 1 105 ? 5.785 -11.461 4.539 1 98.62 105 LEU B C 1
ATOM 1894 O O . LEU B 1 105 ? 4.586 -11.484 4.828 1 98.62 105 LEU B O 1
ATOM 1898 N N . SER B 1 106 ? 6.637 -12.344 4.953 1 98.5 106 SER B N 1
ATOM 1899 C CA . SER B 1 106 ? 6.215 -13.32 5.953 1 98.5 106 SER B CA 1
ATOM 1900 C C . SER B 1 106 ? 5.715 -12.633 7.219 1 98.5 106 SER B C 1
ATOM 1902 O O . SER B 1 106 ? 4.699 -13.039 7.789 1 98.5 106 SER B O 1
ATOM 1904 N N . GLY B 1 107 ? 6.406 -11.57 7.672 1 97.88 107 GLY B N 1
ATOM 1905 C CA . GLY B 1 107 ? 5.926 -10.773 8.789 1 97.88 107 GLY B CA 1
ATOM 1906 C C . GLY B 1 107 ? 4.578 -10.133 8.523 1 97.88 107 GLY B C 1
ATOM 1907 O O . GLY B 1 107 ? 3.701 -10.133 9.391 1 97.88 107 GLY B O 1
ATOM 1908 N N . LEU B 1 108 ? 4.395 -9.609 7.398 1 98.44 108 LEU B N 1
ATOM 1909 C CA . LEU B 1 108 ? 3.135 -8.992 7.004 1 98.44 108 LEU B CA 1
ATOM 1910 C C . LEU B 1 108 ? 2.006 -10.016 6.988 1 98.44 108 LEU B C 1
ATOM 1912 O O . LEU B 1 108 ? 0.907 -9.742 7.477 1 98.44 108 LEU B O 1
ATOM 1916 N N . SER B 1 109 ? 2.303 -11.156 6.367 1 98.5 109 SER B N 1
ATOM 1917 C CA . SER B 1 109 ? 1.317 -12.227 6.297 1 98.5 109 SER B CA 1
ATOM 1918 C C . SER B 1 109 ? 0.803 -12.602 7.684 1 98.5 109 SER B C 1
ATOM 1920 O O . SER B 1 109 ? -0.406 -12.727 7.891 1 98.5 109 SER B O 1
ATOM 1922 N N . GLU B 1 110 ? 1.668 -12.719 8.609 1 97.19 110 GLU B N 1
ATOM 1923 C CA . GLU B 1 110 ? 1.312 -13.086 9.977 1 97.19 110 GLU B CA 1
ATOM 1924 C C . GLU B 1 110 ? 0.537 -11.961 10.664 1 97.19 110 GLU B C 1
ATOM 1926 O O . GLU B 1 110 ? -0.503 -12.203 11.273 1 97.19 110 GLU B O 1
ATOM 1931 N N . ALA B 1 111 ? 0.973 -10.781 10.523 1 95.5 111 ALA B N 1
ATOM 1932 C CA . ALA B 1 111 ? 0.379 -9.633 11.211 1 95.5 111 ALA B CA 1
ATOM 1933 C C . ALA B 1 111 ? -1.017 -9.336 10.672 1 95.5 111 ALA B C 1
ATOM 1935 O O . ALA B 1 111 ? -1.889 -8.875 11.414 1 95.5 111 ALA B O 1
ATOM 1936 N N . SER B 1 112 ? -1.246 -9.609 9.406 1 96.88 112 SER B N 1
ATOM 1937 C CA . SER B 1 112 ? -2.502 -9.234 8.766 1 96.88 112 SER B CA 1
ATOM 1938 C C . SER B 1 112 ? -3.406 -10.445 8.578 1 96.88 112 SER B C 1
ATOM 1940 O O . SER B 1 112 ? -4.57 -10.305 8.195 1 96.88 112 SER B O 1
ATOM 1942 N N . ASP B 1 113 ? -2.855 -11.688 8.758 1 97.19 113 ASP B N 1
ATOM 1943 C CA . ASP B 1 113 ? -3.568 -12.938 8.492 1 97.19 113 ASP B CA 1
ATOM 1944 C C . ASP B 1 113 ? -4.016 -13.008 7.031 1 97.19 113 ASP B C 1
ATOM 1946 O O . ASP B 1 113 ? -5.188 -13.258 6.75 1 97.19 113 ASP B O 1
ATOM 1950 N N . VAL B 1 114 ? -3.062 -12.68 6.176 1 98.31 114 VAL B N 1
ATOM 1951 C CA . VAL B 1 114 ? -3.32 -12.695 4.738 1 98.31 114 VAL B CA 1
ATOM 1952 C C . VAL B 1 114 ? -2.418 -13.727 4.062 1 98.31 114 VAL B C 1
ATOM 1954 O O . VAL B 1 114 ? -1.229 -13.82 4.379 1 98.31 114 VAL B O 1
ATOM 1957 N N . ASN B 1 115 ? -2.996 -14.523 3.129 1 98.56 115 ASN B N 1
ATOM 1958 C CA . ASN B 1 115 ? -2.234 -15.469 2.318 1 98.56 115 ASN B CA 1
ATOM 1959 C C . ASN B 1 115 ? -1.742 -14.82 1.024 1 98.56 115 ASN B C 1
ATOM 1961 O O . ASN B 1 115 ? -2.49 -14.109 0.358 1 98.56 115 ASN B O 1
ATOM 1965 N N . PHE B 1 116 ? -0.492 -15.102 0.725 1 98.88 116 PHE B N 1
ATOM 1966 C CA . PHE B 1 116 ? 0.085 -14.555 -0.5 1 98.88 116 PHE B CA 1
ATOM 1967 C C . PHE B 1 116 ? 0.469 -15.68 -1.459 1 98.88 116 PHE B C 1
ATOM 1969 O O . PHE B 1 116 ? 0.996 -16.703 -1.037 1 98.88 116 PHE B O 1
ATOM 1976 N N . TYR B 1 117 ? 0.17 -15.438 -2.729 1 98.81 117 TYR B N 1
ATOM 1977 C CA . TYR B 1 117 ? 0.58 -16.328 -3.811 1 98.81 117 TYR B CA 1
ATOM 1978 C C . TYR B 1 117 ? 1.331 -15.555 -4.891 1 98.81 117 TYR B C 1
ATOM 1980 O O . TYR B 1 117 ? 0.879 -14.5 -5.336 1 98.81 117 TYR B O 1
ATOM 1988 N N . PHE B 1 118 ? 2.453 -16.109 -5.285 1 98.75 118 PHE B N 1
ATOM 1989 C CA . PHE B 1 118 ? 3.258 -15.453 -6.312 1 98.75 118 PHE B CA 1
ATOM 1990 C C . PHE B 1 118 ? 3.557 -16.422 -7.457 1 98.75 118 PHE B C 1
ATOM 1992 O O . PHE B 1 118 ? 3.961 -17.562 -7.227 1 98.75 118 PHE B O 1
ATOM 1999 N N . THR B 1 119 ? 3.363 -15.953 -8.641 1 98.5 119 THR B N 1
ATOM 2000 C CA . THR B 1 119 ? 3.99 -16.656 -9.75 1 98.5 119 THR B CA 1
ATOM 2001 C C . THR B 1 119 ? 5.406 -16.141 -9.992 1 98.5 119 THR B C 1
ATOM 2003 O O . THR B 1 119 ? 5.629 -14.93 -10.047 1 98.5 119 THR B O 1
ATOM 2006 N N . ILE B 1 120 ? 6.344 -17.016 -10.094 1 98.06 120 ILE B N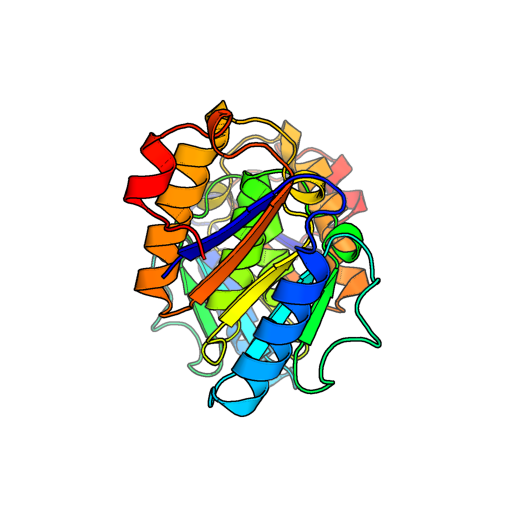 1
ATOM 2007 C CA . ILE B 1 120 ? 7.742 -16.672 -10.32 1 98.06 120 ILE B CA 1
ATOM 2008 C C . ILE B 1 120 ? 8.25 -17.375 -11.578 1 98.06 120 ILE B C 1
ATOM 2010 O O . ILE B 1 120 ? 8.312 -18.609 -11.625 1 98.06 120 ILE B O 1
ATOM 2014 N N . SER B 1 121 ? 8.648 -16.594 -12.539 1 97.56 121 SER B N 1
ATOM 2015 C CA . SER B 1 121 ? 9.078 -17.125 -13.828 1 97.56 121 SER B CA 1
ATOM 2016 C C . SER B 1 121 ? 10.578 -17.406 -13.836 1 97.56 121 SER B C 1
ATOM 2018 O O . SER B 1 121 ? 11.359 -16.641 -14.391 1 97.56 121 SER B O 1
ATOM 2020 N N . CYS B 1 122 ? 11.016 -18.531 -13.383 1 97.44 122 CYS B N 1
ATOM 2021 C CA . CYS B 1 122 ? 12.406 -18.953 -13.383 1 97.44 122 CYS B CA 1
ATOM 2022 C C . CYS B 1 122 ? 12.523 -20.438 -13.039 1 97.44 122 CYS B C 1
ATOM 2024 O O . CYS B 1 122 ? 11.516 -21.094 -12.766 1 97.44 122 CYS B O 1
ATOM 2026 N N . ASP B 1 123 ? 13.742 -20.906 -13.141 1 96.69 123 ASP B N 1
ATOM 2027 C CA . ASP B 1 123 ? 14.023 -22.219 -12.562 1 96.69 123 ASP B CA 1
ATOM 2028 C C . ASP B 1 123 ? 14.133 -22.141 -11.039 1 96.69 123 ASP B C 1
ATOM 2030 O O . ASP B 1 123 ? 14.719 -21.203 -10.5 1 96.69 123 ASP B O 1
ATOM 2034 N N . LYS B 1 124 ? 13.586 -23.156 -10.391 1 96.31 124 LYS B N 1
ATOM 2035 C CA . LYS B 1 124 ? 13.633 -23.203 -8.93 1 96.31 124 LYS B CA 1
ATOM 2036 C C . LYS B 1 124 ? 15.062 -23.078 -8.422 1 96.31 124 LYS B C 1
ATOM 2038 O O . LYS B 1 124 ? 15.32 -22.438 -7.398 1 96.31 124 LYS B O 1
ATOM 2043 N N . GLU B 1 125 ? 16 -23.625 -9.164 1 96.38 125 GLU B N 1
ATOM 2044 C CA . GLU B 1 125 ? 17.391 -23.672 -8.758 1 96.38 125 GLU B CA 1
ATOM 2045 C C . GLU B 1 125 ? 18.031 -22.281 -8.75 1 96.38 125 GLU B C 1
ATOM 2047 O O . GLU B 1 125 ? 19.078 -22.078 -8.133 1 96.38 125 GLU B O 1
ATOM 2052 N N . ASP B 1 126 ? 17.438 -21.359 -9.438 1 96.88 126 ASP B N 1
ATOM 2053 C CA . ASP B 1 126 ? 17.969 -20 -9.5 1 96.88 126 ASP B CA 1
ATOM 2054 C C . ASP B 1 126 ? 17.594 -19.203 -8.242 1 96.88 126 ASP B C 1
ATOM 2056 O O . ASP B 1 126 ? 18.203 -18.172 -7.953 1 96.88 126 ASP B O 1
ATOM 2060 N N . LEU B 1 127 ? 16.641 -19.672 -7.559 1 97.81 127 LEU B N 1
ATOM 2061 C CA . LEU B 1 127 ? 16.172 -18.953 -6.379 1 97.81 127 LEU B CA 1
ATOM 2062 C C . LEU B 1 127 ? 17.094 -19.203 -5.188 1 97.81 127 LEU B C 1
ATOM 2064 O O . LEU B 1 127 ? 17.531 -20.344 -4.965 1 97.81 127 LEU B O 1
ATOM 2068 N N . PRO B 1 128 ? 17.438 -18.078 -4.477 1 97.88 128 PRO B N 1
ATOM 2069 C CA . PRO B 1 128 ? 18.172 -18.328 -3.229 1 97.88 128 PRO B CA 1
ATOM 2070 C C . PRO B 1 128 ? 17.406 -19.25 -2.277 1 97.88 128 PRO B C 1
ATOM 2072 O O . PRO B 1 128 ? 16.234 -19.016 -1.997 1 97.88 128 PRO B O 1
ATOM 2075 N N . VAL B 1 129 ? 18.062 -20.141 -1.732 1 97.5 129 VAL B N 1
ATOM 2076 C CA . VAL B 1 129 ? 17.438 -21.172 -0.913 1 97.5 129 VAL B CA 1
ATOM 2077 C C . VAL B 1 129 ? 16.828 -20.547 0.337 1 97.5 129 VAL B C 1
ATOM 2079 O O . VAL B 1 129 ? 15.82 -21.047 0.853 1 97.5 129 VAL B O 1
ATOM 2082 N N . GLU B 1 130 ? 17.359 -19.422 0.819 1 97.75 130 GLU B N 1
ATOM 2083 C CA . GLU B 1 130 ? 16.938 -18.734 2.037 1 97.75 130 GLU B CA 1
ATOM 2084 C C . GLU B 1 130 ? 15.477 -18.312 1.956 1 97.75 130 GLU B C 1
ATOM 2086 O O . GLU B 1 130 ? 14.82 -18.125 2.984 1 97.75 130 GLU B O 1
ATOM 2091 N N . ILE B 1 131 ? 14.953 -18.188 0.772 1 98.12 131 ILE B N 1
ATOM 2092 C CA . ILE B 1 131 ? 13.586 -17.688 0.66 1 98.12 131 ILE B CA 1
ATOM 2093 C C . ILE B 1 131 ? 12.609 -18.734 1.192 1 98.12 131 ILE B C 1
ATOM 2095 O O . ILE B 1 131 ? 11.523 -18.391 1.676 1 98.12 131 ILE B O 1
ATOM 2099 N N . PHE B 1 132 ? 12.992 -19.953 1.203 1 97.94 132 PHE B N 1
ATOM 2100 C CA . PHE B 1 132 ? 12.102 -21.031 1.586 1 97.94 132 PHE B CA 1
ATOM 2101 C C . PHE B 1 132 ? 12.008 -21.156 3.104 1 97.94 132 PHE B C 1
ATOM 2103 O O . PHE B 1 132 ? 11.219 -21.938 3.623 1 97.94 132 PHE B O 1
ATOM 2110 N N . ASP B 1 133 ? 12.719 -20.344 3.852 1 97.94 133 ASP B N 1
ATOM 2111 C CA . ASP B 1 133 ? 12.484 -20.141 5.281 1 97.94 133 ASP B CA 1
ATOM 2112 C C . ASP B 1 133 ? 11.172 -19.391 5.52 1 97.94 133 ASP B C 1
ATOM 2114 O O . ASP B 1 133 ? 10.625 -19.438 6.625 1 97.94 133 ASP B O 1
ATOM 2118 N N . TYR B 1 134 ? 10.695 -18.766 4.434 1 98 134 TYR B N 1
ATOM 2119 C CA . TYR B 1 134 ? 9.586 -17.844 4.602 1 98 134 TYR B CA 1
ATOM 2120 C C . TYR B 1 134 ? 8.414 -18.219 3.705 1 98 134 TYR B C 1
ATOM 2122 O O . TYR B 1 134 ? 7.301 -17.719 3.881 1 98 134 TYR B O 1
ATOM 2130 N N . CYS B 1 135 ? 8.711 -19.047 2.705 1 97.56 135 CYS B N 1
ATOM 2131 C CA . CYS B 1 135 ? 7.695 -19.422 1.731 1 97.56 135 CYS B CA 1
ATOM 2132 C C . CYS B 1 135 ? 7.828 -20.875 1.339 1 97.56 135 CYS B C 1
ATOM 2134 O O . CYS B 1 135 ? 8.812 -21.531 1.692 1 97.56 135 CYS B O 1
ATOM 2136 N N . GLU B 1 136 ? 6.797 -21.359 0.688 1 97.38 136 GLU B N 1
ATOM 2137 C CA . GLU B 1 136 ? 6.82 -22.719 0.175 1 97.38 136 GLU B CA 1
ATOM 2138 C C . GLU B 1 136 ? 6.316 -22.781 -1.265 1 97.38 136 GLU B C 1
ATOM 2140 O O . GLU B 1 136 ? 5.586 -21.891 -1.709 1 97.38 136 GLU B O 1
ATOM 2145 N N . GLU B 1 137 ? 6.793 -23.688 -1.943 1 95.88 137 GLU B N 1
ATOM 2146 C CA . GLU B 1 137 ? 6.285 -23.922 -3.293 1 95.88 137 GLU B CA 1
ATOM 2147 C C . GLU B 1 137 ? 4.848 -24.422 -3.266 1 95.88 137 GLU B C 1
ATOM 2149 O O . GLU B 1 137 ? 4.5 -25.266 -2.43 1 95.88 137 GLU B O 1
ATOM 2154 N N . ALA B 1 138 ? 4.012 -23.828 -4.18 1 90.38 138 ALA B N 1
ATOM 2155 C CA . ALA B 1 138 ? 2.613 -24.234 -4.273 1 90.38 138 ALA B CA 1
ATOM 2156 C C . ALA B 1 138 ? 2.48 -25.547 -5.062 1 90.38 138 ALA B C 1
ATOM 2158 O O . ALA B 1 138 ? 3.277 -25.812 -5.965 1 90.38 138 ALA B O 1
#

Secondary structure (DSSP, 8-state):
-EEEEE--TTSSHHHHHHHHHHHHHHH-SSEEEEEESSS--TTTS-TTSEEEEGGGGT--SHHHHHHHHHHHHHH-TTEEEEEES-HHHHH-S-GGGHHHHHHHHHHHHHHHT-EEEEEE-S-GGGS-GGGGGT-EE-/-EEEEE--TTSSHHHHHHHHHHHHHHH-SSEEEEEESSS--TTTS-TTSEEEEGGGGT--SHHHHHHHHHHHHHH-TTEEEEEES-HHHHH-S-GGGHHHHHHHHHHHHHHHT-EEEEEE-S-GGGS-GGGGGT-EE-

Sequence (276 aa):
MIKLIIGNKGAGKTKKLIDLVNSCVENSDGNIVCIEKEPKLTYDISSKARLLETETYGINGHKAFYGFLAGICAGNYDVTDILIDATFKIVGREYEKLPQFFEMLSGLSEASDVNFYFTISCDKEDLPVEIFDYCEEAMIKLIIGNKGAGKTKKLIDLVNSCVENSDGNIVCIEKEPKLTYDISSKARLLETETYGINGHKAFYGFLAGICAGNYDVTDILIDATFKIVGREYEKLPQFFEMLSGLSEASDVNFYFTISCDKEDLPVEIFDYCEEA

pLDDT: mean 97.1, std 1.89, range [88.81, 98.88]

Solvent-accessible surface area (backbone atoms only — not comparable to full-atom values): 14512 Å² total; per-residue (Å²): 86,39,32,33,38,72,32,45,90,88,68,51,52,67,60,51,50,39,51,47,53,43,49,45,60,72,72,45,92,50,40,37,37,38,36,28,53,62,91,75,52,74,88,68,42,55,86,80,38,46,80,46,42,36,58,84,68,68,45,55,29,59,52,14,41,48,18,22,55,48,13,27,49,72,51,28,79,50,40,38,39,40,39,34,45,57,41,46,81,39,40,46,88,57,58,86,51,44,42,61,52,36,48,54,45,39,52,49,18,64,76,58,60,26,35,38,37,35,28,38,78,37,61,74,86,72,49,60,71,69,32,57,81,43,33,43,78,101,86,38,32,32,40,72,33,45,90,89,67,49,53,67,60,53,49,37,52,48,52,44,48,47,62,72,71,45,94,50,40,36,36,38,37,28,54,61,91,74,51,74,88,69,41,56,87,81,39,45,77,44,43,34,58,84,68,68,44,52,29,60,53,15,41,50,16,22,56,49,12,27,49,73,52,29,79,50,41,38,37,40,38,35,44,58,41,46,79,39,40,46,89,56,57,86,52,44,41,60,51,37,49,55,46,39,53,48,17,65,75,59,60,27,35,39,36,36,28,38,76,38,60,74,83,70,49,58,73,68,33,55,82,42,35,42,79,102

Organism: NCBI:txid290054

Foldseek 3Di:
DEAEAEEAPPPCLVVVLQVVQQVCLVPPPFAAEEEEQDPDCVVSHDPSHHYYHCVVVVQAALVSVLVVVLCVLVVGLRAAEYEYEPVCVRHNDPLVCLLVSLVSVLVSCVVSNHYYYYYDHDDPVPHDPNSVVRYYYD/DEAEAEEAPPPCLVVVLQVVQQVCLVPPPFAAEEEEQDPDCVVSHDPSHHYYHCVVVVAAALVSVLVVVLCVLVVGLRAAEYEYEPVCVRHNDPLVCLLVSLVSVLVSCVVSNHYYYYYDHDDPVPHDPNSVVRYYYD